Protein AF-A0A7S4R1F7-F1 (afdb_monomer_lite)

Secondary structure (DSSP, 8-state):
---------EE-S---GGGHHHHHTT---SSTTS---EEEEE-SS-TTSHHHHHHHHSEE-TT-EETTEES-SS-EE-SSSSPPEETTS-TTS--TT-PPPPPSEEEE--HHHHB---TTS-HHHHHHTTTS--B-HHHHHHHHHHHHHH--B--TT-SS--S----BB-HHHHHHHHHHHHSSTT-HHHHHHHHHHTT--PPP-----S---------------PPPP---TT--B-HHHHHHHHHHHHHTT-HHHHHHHHHHTT-PPPP--EEEE--EEEEE-TTEEEEEEE----SS-SSSSS-SSSBPPPEEEEEE-

pLDDT: mean 85.46, std 17.83, range [22.34, 98.38]

Structure (mmCIF, N/CA/C/O backbone):
data_AF-A0A7S4R1F7-F1
#
_entry.id   AF-A0A7S4R1F7-F1
#
loop_
_atom_site.group_PDB
_atom_site.id
_atom_site.type_symbol
_atom_site.label_atom_id
_atom_site.label_alt_id
_atom_site.label_comp_id
_atom_site.label_asym_id
_atom_site.label_entity_id
_atom_site.label_seq_id
_atom_site.pdbx_PDB_ins_code
_atom_site.Cartn_x
_atom_site.Cartn_y
_atom_site.Cartn_z
_atom_site.occupancy
_atom_site.B_iso_or_equiv
_atom_site.auth_seq_id
_atom_site.auth_comp_id
_atom_site.auth_asym_id
_atom_site.auth_atom_id
_atom_site.pdbx_PDB_model_num
ATOM 1 N N . MET A 1 1 ? 12.798 -24.779 -41.296 1.00 28.70 1 MET A N 1
ATOM 2 C CA . MET A 1 1 ? 12.529 -24.863 -39.844 1.00 28.70 1 MET A CA 1
ATOM 3 C C . MET A 1 1 ? 13.857 -24.843 -39.109 1.00 28.70 1 MET A C 1
ATOM 5 O O . MET A 1 1 ? 14.452 -25.883 -38.860 1.00 28.70 1 MET A O 1
ATOM 9 N N . THR A 1 2 ? 14.372 -23.647 -38.862 1.00 22.34 2 THR A N 1
ATOM 10 C CA . THR A 1 2 ? 15.625 -23.408 -38.143 1.00 22.34 2 THR A CA 1
ATOM 11 C C . THR A 1 2 ? 15.286 -23.292 -36.659 1.00 22.34 2 THR A C 1
ATOM 13 O O . THR A 1 2 ? 14.463 -22.462 -36.283 1.00 22.34 2 THR A O 1
ATOM 16 N N . ARG A 1 3 ? 15.861 -24.163 -35.823 1.00 22.97 3 ARG A N 1
ATOM 17 C CA . ARG A 1 3 ? 15.746 -24.079 -34.360 1.00 22.97 3 ARG A CA 1
ATOM 18 C C . ARG A 1 3 ? 16.493 -22.833 -33.882 1.00 22.97 3 ARG A C 1
ATOM 20 O O . ARG A 1 3 ? 17.714 -22.785 -34.000 1.00 22.97 3 ARG A O 1
ATOM 27 N N . ALA A 1 4 ? 15.771 -21.852 -33.351 1.00 23.48 4 ALA A N 1
ATOM 28 C CA . ALA A 1 4 ? 16.360 -20.778 -32.567 1.00 23.48 4 ALA A CA 1
ATOM 29 C C . ALA A 1 4 ? 16.629 -21.312 -31.150 1.00 23.48 4 ALA A C 1
ATOM 31 O O . ALA A 1 4 ? 15.695 -21.613 -30.412 1.00 23.48 4 ALA A O 1
ATOM 32 N N . ASN A 1 5 ? 17.904 -21.475 -30.793 1.00 26.27 5 ASN A N 1
ATOM 33 C CA . ASN A 1 5 ? 18.319 -21.623 -29.398 1.00 26.27 5 ASN A CA 1
ATOM 34 C C . ASN A 1 5 ? 18.317 -20.221 -28.772 1.00 26.27 5 ASN A C 1
ATOM 36 O O . ASN A 1 5 ? 19.318 -19.511 -28.860 1.00 26.27 5 ASN A O 1
ATOM 40 N N . LEU A 1 6 ? 17.192 -19.808 -28.186 1.00 27.25 6 LEU A N 1
ATOM 41 C CA . LEU A 1 6 ? 17.161 -18.675 -27.261 1.00 27.25 6 LEU A CA 1
ATOM 42 C C . LEU A 1 6 ? 17.553 -19.186 -25.872 1.00 27.25 6 LEU A C 1
ATOM 44 O O . LEU A 1 6 ? 16.748 -19.797 -25.177 1.00 27.25 6 LEU A O 1
ATOM 48 N N . ASN A 1 7 ? 18.795 -18.923 -25.468 1.00 28.81 7 ASN A N 1
ATOM 49 C CA . ASN A 1 7 ? 19.143 -18.873 -24.051 1.00 28.81 7 ASN A CA 1
ATOM 50 C C . ASN A 1 7 ? 18.739 -17.481 -23.543 1.00 28.81 7 ASN A C 1
ATOM 52 O O . ASN A 1 7 ? 19.563 -16.573 -23.521 1.00 28.81 7 ASN A O 1
ATOM 56 N N . SER A 1 8 ? 17.458 -17.289 -23.231 1.00 32.66 8 SER A N 1
ATOM 57 C CA . SER A 1 8 ? 16.959 -16.099 -22.533 1.00 32.66 8 SER A CA 1
ATOM 58 C C . SER A 1 8 ? 16.763 -16.441 -21.060 1.00 32.66 8 SER A C 1
ATOM 60 O O . SER A 1 8 ? 16.032 -17.382 -20.745 1.00 32.66 8 SER A O 1
ATOM 62 N N . PHE A 1 9 ? 17.401 -15.693 -20.163 1.00 45.28 9 PHE A N 1
ATOM 63 C CA . PHE A 1 9 ? 17.215 -15.841 -18.721 1.00 45.28 9 PHE A CA 1
ATOM 64 C C . PHE A 1 9 ? 16.129 -14.869 -18.252 1.00 45.28 9 PHE A C 1
ATOM 66 O O . PHE A 1 9 ? 16.218 -13.672 -18.509 1.00 45.28 9 PHE A O 1
ATOM 73 N N . ILE A 1 10 ? 15.094 -15.396 -17.597 1.00 37.59 10 ILE A N 1
ATOM 74 C CA . ILE A 1 10 ? 14.022 -14.615 -16.971 1.00 37.59 10 ILE A CA 1
ATOM 75 C C . ILE A 1 10 ? 14.281 -14.634 -15.465 1.00 37.59 10 ILE A C 1
ATOM 77 O O . ILE A 1 10 ? 14.299 -15.705 -14.858 1.00 37.59 10 ILE A O 1
ATOM 81 N N . PHE A 1 11 ? 14.482 -13.463 -14.865 1.00 43.56 11 PHE A N 1
ATOM 82 C CA . PHE A 1 11 ? 14.505 -13.300 -13.412 1.00 43.56 11 PHE A CA 1
ATOM 83 C C . PHE A 1 11 ? 13.158 -12.721 -12.969 1.00 43.56 11 PHE A C 1
ATOM 85 O O . PHE A 1 11 ? 12.804 -11.628 -13.396 1.00 43.56 11 PHE A O 1
ATOM 92 N N . SER A 1 12 ? 12.413 -13.439 -12.122 1.00 33.12 12 SER A N 1
ATOM 93 C CA . SER A 1 12 ? 11.185 -12.932 -11.489 1.00 33.12 12 SER A CA 1
ATOM 94 C C . SER A 1 12 ? 11.216 -13.199 -9.981 1.00 33.12 12 SER A C 1
ATOM 96 O O . SER A 1 12 ? 10.719 -14.230 -9.543 1.00 33.12 12 SER A O 1
ATOM 98 N N . HIS A 1 13 ? 11.844 -12.341 -9.175 1.00 35.72 13 HIS A N 1
ATOM 99 C CA . HIS A 1 13 ? 11.750 -12.383 -7.704 1.00 35.72 13 HIS A CA 1
ATOM 100 C C . HIS A 1 13 ? 11.769 -10.948 -7.148 1.00 35.72 13 HIS A C 1
ATOM 102 O O . HIS A 1 13 ? 12.524 -10.120 -7.655 1.00 35.72 13 HIS A O 1
ATOM 108 N N . LEU A 1 14 ? 10.957 -10.694 -6.110 1.00 38.72 14 LEU A N 1
ATOM 109 C CA . LEU A 1 14 ? 10.907 -9.460 -5.307 1.00 38.72 14 LEU A CA 1
ATOM 110 C C . LEU A 1 14 ? 12.325 -8.941 -5.004 1.00 38.72 14 LEU A C 1
ATOM 112 O O . LEU A 1 14 ? 13.151 -9.653 -4.426 1.00 38.72 14 LEU A O 1
ATOM 116 N N . ILE A 1 15 ? 12.617 -7.722 -5.458 1.00 45.44 15 ILE A N 1
ATOM 117 C CA . ILE A 1 15 ? 13.980 -7.196 -5.579 1.00 45.44 15 ILE A CA 1
ATOM 118 C C . ILE A 1 15 ? 14.384 -6.476 -4.285 1.00 45.44 15 ILE A C 1
ATOM 120 O O . ILE A 1 15 ? 13.927 -5.372 -4.015 1.00 45.44 15 ILE A O 1
ATOM 124 N N . HIS A 1 16 ? 15.312 -7.059 -3.517 1.00 40.34 16 HIS A N 1
ATOM 125 C CA . HIS A 1 16 ? 16.087 -6.323 -2.510 1.00 40.34 16 HIS A CA 1
ATOM 126 C C . HIS A 1 16 ? 17.492 -5.978 -3.061 1.00 40.34 16 HIS A C 1
ATOM 128 O O . HIS A 1 16 ? 18.217 -6.889 -3.482 1.00 40.34 16 HIS A O 1
ATOM 134 N N . PRO A 1 17 ? 17.946 -4.706 -2.996 1.00 43.47 17 PRO A N 1
ATOM 135 C CA . PRO A 1 17 ? 19.165 -4.219 -3.661 1.00 43.47 17 PRO A CA 1
ATOM 136 C C . PRO A 1 17 ? 20.486 -4.990 -3.424 1.00 43.47 17 PRO A C 1
ATOM 138 O O . PRO A 1 17 ? 21.275 -5.099 -4.364 1.00 43.47 17 PRO A O 1
ATOM 141 N N . PRO A 1 18 ? 20.808 -5.549 -2.234 1.00 40.66 18 PRO A N 1
ATOM 142 C CA . PRO A 1 18 ? 22.151 -6.093 -1.999 1.00 40.66 18 PRO A CA 1
ATOM 143 C C . PRO A 1 18 ? 22.419 -7.478 -2.620 1.00 40.66 18 PRO A C 1
ATOM 145 O O . PRO A 1 18 ? 23.556 -7.947 -2.570 1.00 40.66 18 PRO A O 1
ATOM 148 N N . THR A 1 19 ? 21.431 -8.149 -3.224 1.00 46.62 19 THR A N 1
ATOM 149 C CA . THR A 1 19 ? 21.610 -9.518 -3.764 1.00 46.62 19 THR A CA 1
ATOM 150 C C . THR A 1 19 ? 22.110 -9.585 -5.213 1.00 46.62 19 THR A C 1
ATOM 152 O O . THR A 1 19 ? 22.630 -10.625 -5.625 1.00 46.62 19 THR A O 1
ATOM 155 N N . TYR A 1 20 ? 22.060 -8.484 -5.970 1.00 45.25 20 TYR A N 1
ATOM 156 C CA . TYR A 1 20 ? 22.420 -8.472 -7.397 1.00 45.25 20 TYR A CA 1
ATOM 157 C C . TYR A 1 20 ? 23.900 -8.811 -7.668 1.00 45.25 20 TYR A C 1
ATOM 159 O O . TYR A 1 20 ? 24.213 -9.563 -8.592 1.00 45.25 20 TYR A O 1
ATOM 167 N N . HIS A 1 21 ? 24.824 -8.329 -6.828 1.00 45.84 21 HIS A N 1
ATOM 168 C CA . HIS A 1 21 ? 26.266 -8.534 -7.032 1.00 45.84 21 HIS A CA 1
ATOM 169 C C . HIS A 1 21 ? 26.710 -10.002 -6.899 1.00 45.84 21 HIS A C 1
ATOM 171 O O . HIS A 1 21 ? 27.675 -10.411 -7.544 1.00 45.84 21 HIS A O 1
ATOM 177 N N . SER A 1 22 ? 26.013 -10.802 -6.085 1.00 47.34 22 SER A N 1
ATOM 178 C CA . SER A 1 22 ? 26.354 -12.214 -5.854 1.00 47.34 22 SER A CA 1
ATOM 179 C C . SER A 1 22 ? 25.906 -13.113 -7.015 1.00 47.34 22 SER A C 1
ATOM 181 O O . SER A 1 22 ? 26.652 -13.996 -7.443 1.00 47.34 22 SER A O 1
ATOM 183 N N . LEU A 1 23 ? 24.728 -12.850 -7.592 1.00 46.34 23 LEU A N 1
ATOM 184 C CA . LEU A 1 23 ? 24.139 -13.672 -8.657 1.00 46.34 23 LEU A CA 1
ATOM 185 C C . LEU A 1 23 ? 24.844 -13.509 -10.013 1.00 46.34 23 LEU A C 1
ATOM 187 O O . LEU A 1 23 ? 25.011 -14.495 -10.729 1.00 46.34 23 LEU A O 1
ATOM 191 N N . ILE A 1 24 ? 25.340 -12.310 -10.340 1.00 51.44 24 ILE A N 1
ATOM 192 C CA . ILE A 1 24 ? 26.059 -12.056 -11.605 1.00 51.44 24 ILE A CA 1
ATOM 193 C C . ILE A 1 24 ? 27.396 -12.813 -11.668 1.00 51.44 24 ILE A C 1
ATOM 195 O O . ILE A 1 24 ? 27.840 -13.188 -12.750 1.00 51.44 24 ILE A O 1
ATOM 199 N N . SER A 1 25 ? 28.019 -13.119 -10.523 1.00 52.69 25 SER A N 1
ATOM 200 C CA . SER A 1 25 ? 29.335 -13.780 -10.486 1.00 52.69 25 SER A CA 1
ATOM 201 C C . SER A 1 25 ? 29.371 -15.194 -11.097 1.00 52.69 25 SER A C 1
ATOM 203 O O . SER A 1 25 ? 30.453 -15.697 -11.392 1.00 52.69 25 SER A O 1
ATOM 205 N N . HIS A 1 26 ? 28.209 -15.818 -11.334 1.00 57.19 26 HIS A N 1
ATOM 206 C CA . HIS A 1 26 ? 28.093 -17.175 -11.883 1.00 57.19 26 HIS A CA 1
ATOM 207 C C . HIS A 1 26 ? 27.597 -17.228 -13.337 1.00 57.19 26 HIS A C 1
ATOM 209 O O . HIS A 1 26 ? 27.520 -18.315 -13.913 1.00 57.19 26 HIS A O 1
ATOM 215 N N . ILE A 1 27 ? 27.265 -16.088 -13.947 1.00 61.91 27 ILE A N 1
ATOM 216 C CA . ILE A 1 27 ? 26.776 -16.045 -15.328 1.00 61.91 27 ILE A CA 1
ATOM 217 C C . ILE A 1 27 ? 27.970 -15.821 -16.262 1.00 61.91 27 ILE A C 1
ATOM 219 O O . ILE A 1 27 ? 28.602 -14.767 -16.251 1.00 61.91 27 ILE A O 1
ATOM 223 N N . ILE A 1 28 ? 28.291 -16.827 -17.081 1.00 67.75 28 ILE A N 1
ATOM 224 C CA . ILE A 1 28 ? 29.328 -16.720 -18.115 1.00 67.75 28 ILE A CA 1
ATOM 225 C C . ILE A 1 28 ? 28.710 -16.054 -19.345 1.00 67.75 28 ILE A C 1
ATOM 227 O O . ILE A 1 28 ? 28.224 -16.729 -20.253 1.00 67.75 28 ILE A O 1
ATOM 231 N N . GLU A 1 29 ? 28.724 -14.724 -19.367 1.00 77.50 29 GLU A N 1
ATOM 232 C CA . GLU A 1 29 ? 28.363 -13.946 -20.552 1.00 77.50 29 GLU A CA 1
ATOM 233 C C . GLU A 1 29 ? 29.566 -13.727 -21.467 1.00 77.50 29 GLU A C 1
ATOM 235 O O . GLU A 1 29 ? 30.684 -13.484 -21.008 1.00 77.50 29 GLU A O 1
ATOM 240 N N . LYS A 1 30 ? 29.340 -13.809 -22.786 1.00 79.31 30 LYS A N 1
ATOM 241 C CA . LYS A 1 30 ? 30.405 -13.566 -23.780 1.00 79.31 30 LYS A CA 1
ATOM 242 C C . LYS A 1 30 ? 30.893 -12.122 -23.739 1.00 79.31 30 LYS A C 1
ATOM 244 O O . LYS A 1 30 ? 32.083 -11.879 -23.917 1.00 79.31 30 LYS A O 1
ATOM 249 N N . ASP A 1 31 ? 29.964 -11.199 -23.518 1.00 82.75 31 ASP A N 1
ATOM 250 C CA . ASP A 1 31 ? 30.237 -9.791 -23.276 1.00 82.75 31 ASP A CA 1
ATOM 251 C C . ASP A 1 31 ? 29.509 -9.361 -21.993 1.00 82.75 31 ASP A C 1
ATOM 253 O O . ASP A 1 31 ? 28.319 -9.048 -22.033 1.00 82.75 31 ASP A O 1
ATOM 257 N N . PRO A 1 32 ? 30.195 -9.350 -20.837 1.00 81.38 32 PRO A N 1
ATOM 258 C CA . PRO A 1 32 ? 29.572 -8.995 -19.566 1.00 81.38 32 PRO A CA 1
ATOM 259 C C . PRO A 1 32 ? 29.136 -7.525 -19.494 1.00 81.38 32 PRO A C 1
ATOM 261 O O . PRO A 1 32 ? 28.369 -7.173 -18.602 1.00 81.38 32 PRO A O 1
ATOM 264 N N . LYS A 1 33 ? 29.603 -6.659 -20.406 1.00 81.12 33 LYS A N 1
ATOM 265 C CA . LYS A 1 33 ? 29.179 -5.253 -20.464 1.00 81.12 33 LYS A CA 1
ATOM 266 C C . LYS A 1 33 ? 27.923 -5.049 -21.312 1.00 81.12 33 LYS A C 1
ATOM 268 O O . LYS A 1 33 ? 27.245 -4.042 -21.127 1.00 81.12 33 LYS A O 1
ATOM 273 N N . SER A 1 34 ? 27.610 -6.004 -22.190 1.00 85.75 34 SER A N 1
ATOM 274 C CA . SER A 1 34 ? 26.448 -5.991 -23.084 1.00 85.75 34 SER A CA 1
ATOM 275 C C . SER A 1 34 ? 25.732 -7.358 -23.103 1.00 85.75 34 SER A C 1
ATOM 277 O O . SER A 1 34 ? 25.617 -8.001 -24.152 1.00 85.75 34 SER A O 1
ATOM 279 N N . PRO A 1 35 ? 25.269 -7.851 -21.938 1.00 90.31 35 PRO A N 1
ATOM 280 C CA . PRO A 1 35 ? 24.640 -9.165 -21.834 1.00 90.31 35 PRO A CA 1
ATOM 281 C C . PRO A 1 35 ? 23.276 -9.177 -22.529 1.00 90.31 35 PRO A C 1
ATOM 283 O O . PRO A 1 35 ? 22.626 -8.138 -22.608 1.00 90.31 35 PRO A O 1
ATOM 286 N N . ASN A 1 36 ? 22.793 -10.338 -22.977 1.00 92.06 36 ASN A N 1
ATOM 287 C CA . ASN A 1 36 ? 21.395 -10.499 -23.403 1.00 92.06 36 ASN A CA 1
ATOM 288 C C . ASN A 1 36 ? 20.499 -10.595 -22.160 1.00 92.06 36 ASN A C 1
ATOM 290 O O . ASN A 1 36 ? 20.171 -11.689 -21.701 1.00 92.06 36 ASN A O 1
ATOM 294 N N . LEU A 1 37 ? 20.141 -9.443 -21.594 1.00 93.19 37 LEU A N 1
ATOM 295 C CA . LEU A 1 37 ? 19.493 -9.344 -20.292 1.00 93.19 37 LEU A CA 1
ATOM 296 C C . LEU A 1 37 ? 18.072 -8.803 -20.427 1.00 93.19 37 LEU A C 1
ATOM 298 O O . LEU A 1 37 ? 17.850 -7.771 -21.059 1.00 93.19 37 LEU A O 1
ATOM 302 N N . ILE A 1 38 ? 17.136 -9.485 -19.770 1.00 95.06 38 ILE A N 1
ATOM 303 C CA . ILE A 1 38 ? 15.769 -9.022 -19.541 1.00 95.06 38 ILE A CA 1
ATOM 304 C C . ILE A 1 38 ? 15.555 -8.969 -18.029 1.00 95.06 38 ILE A C 1
ATOM 306 O O . ILE A 1 38 ? 15.886 -9.922 -17.321 1.00 95.06 38 ILE A O 1
ATOM 310 N N . VAL A 1 39 ? 14.999 -7.865 -17.542 1.00 95.25 39 VAL A N 1
ATOM 311 C CA . VAL A 1 39 ? 14.601 -7.696 -16.140 1.00 95.25 39 VAL A CA 1
ATOM 312 C C . VAL A 1 39 ? 13.113 -7.398 -16.122 1.00 95.25 39 VAL A C 1
ATOM 314 O O . VAL A 1 39 ? 12.674 -6.460 -16.774 1.00 95.25 39 VAL A O 1
ATOM 317 N N . CYS A 1 40 ? 12.325 -8.185 -15.401 1.00 95.62 40 CYS A N 1
ATOM 318 C CA . CYS A 1 40 ? 10.887 -7.970 -15.311 1.00 95.62 40 CYS A CA 1
ATOM 319 C C . CYS A 1 40 ? 10.367 -8.225 -13.905 1.00 95.62 40 CYS A C 1
ATOM 321 O O . CYS A 1 40 ? 10.891 -9.076 -13.186 1.00 95.62 40 CYS A O 1
ATOM 323 N N . GLY A 1 41 ? 9.297 -7.530 -13.554 1.00 94.06 41 GLY A N 1
ATOM 324 C CA . GLY A 1 41 ? 8.591 -7.738 -12.302 1.00 94.06 41 GLY A CA 1
ATOM 325 C C . GLY A 1 41 ? 7.935 -6.464 -11.815 1.00 94.06 41 GLY A C 1
ATOM 326 O O . GLY A 1 41 ? 7.949 -5.444 -12.507 1.00 94.06 41 GLY A O 1
ATOM 327 N N . ASP A 1 42 ? 7.396 -6.565 -10.613 1.00 93.00 42 ASP A N 1
ATOM 328 C CA . ASP A 1 42 ? 6.829 -5.465 -9.861 1.00 93.00 42 ASP A CA 1
ATOM 329 C C . ASP A 1 42 ? 7.943 -4.635 -9.204 1.00 93.00 42 ASP A C 1
ATOM 331 O O . ASP A 1 42 ? 8.739 -5.143 -8.406 1.00 93.00 42 ASP A O 1
ATOM 335 N N . PHE A 1 43 ? 8.010 -3.356 -9.566 1.00 91.00 43 PHE A N 1
ATOM 336 C CA . PHE A 1 43 ? 8.961 -2.398 -9.003 1.00 91.00 43 PHE A CA 1
ATOM 337 C C . PHE A 1 43 ? 8.377 -1.605 -7.827 1.00 91.00 43 PHE A C 1
ATOM 339 O O . PHE A 1 43 ? 9.086 -0.765 -7.288 1.00 91.00 43 PHE A O 1
ATOM 346 N N . ASN A 1 44 ? 7.129 -1.882 -7.423 1.00 82.44 44 ASN A N 1
ATOM 347 C CA . ASN A 1 44 ? 6.414 -1.273 -6.295 1.00 82.44 44 ASN A CA 1
ATOM 348 C C . ASN A 1 44 ? 6.402 0.267 -6.303 1.00 82.44 44 ASN A C 1
ATOM 350 O O . ASN A 1 44 ? 6.284 0.895 -5.259 1.00 82.44 44 ASN A O 1
ATOM 354 N N . GLY A 1 45 ? 6.534 0.888 -7.476 1.00 84.88 45 GLY A N 1
ATOM 355 C CA . GLY A 1 45 ? 6.608 2.340 -7.578 1.00 84.88 45 GLY A CA 1
ATOM 356 C C . GLY A 1 45 ? 6.528 2.861 -9.007 1.00 84.88 45 GLY A C 1
ATOM 357 O O . GLY A 1 45 ? 6.686 2.119 -9.990 1.00 84.88 45 GLY A O 1
ATOM 358 N N . GLY A 1 46 ? 6.223 4.150 -9.130 1.00 87.38 46 GLY A N 1
ATOM 359 C CA . GLY A 1 46 ? 6.180 4.880 -10.387 1.00 87.38 46 GLY A CA 1
ATOM 360 C C . GLY A 1 46 ? 7.579 5.250 -10.905 1.00 87.38 46 GLY A C 1
ATOM 361 O O . GLY A 1 46 ? 8.584 4.661 -10.497 1.00 87.38 46 GLY A O 1
ATOM 362 N N . PRO A 1 47 ? 7.671 6.180 -11.871 1.00 85.56 47 PRO A N 1
ATOM 363 C CA . PRO A 1 47 ? 8.945 6.724 -12.361 1.00 85.56 47 PRO A CA 1
ATOM 364 C C . PRO A 1 47 ? 9.815 7.369 -11.269 1.00 85.56 47 PRO A C 1
ATOM 366 O O . PRO A 1 47 ? 11.022 7.506 -11.436 1.00 85.56 47 PRO A O 1
ATOM 369 N N . GLU A 1 48 ? 9.202 7.769 -10.159 1.00 86.56 48 GLU A N 1
ATOM 370 C CA . GLU A 1 48 ? 9.842 8.328 -8.971 1.00 86.56 48 GLU A CA 1
ATOM 371 C C . GLU A 1 48 ? 10.549 7.291 -8.090 1.00 86.56 48 GLU A C 1
ATOM 373 O O . GLU A 1 48 ? 11.240 7.687 -7.162 1.00 86.56 48 GLU A O 1
ATOM 378 N N . CYS A 1 49 ? 10.413 5.990 -8.365 1.00 92.62 49 CYS A N 1
ATOM 379 C CA . CYS A 1 49 ? 11.057 4.939 -7.577 1.00 92.62 49 CYS A CA 1
ATOM 380 C C . CYS A 1 49 ? 12.559 4.835 -7.877 1.00 92.62 49 CYS A C 1
ATOM 382 O O . CYS A 1 49 ? 12.989 4.811 -9.039 1.00 92.62 49 CYS A O 1
ATOM 384 N N . GLY A 1 50 ? 13.381 4.675 -6.838 1.00 93.12 50 GLY A N 1
ATOM 385 C CA . GLY A 1 50 ? 14.832 4.570 -6.964 1.00 93.12 50 GLY A CA 1
ATOM 386 C C . GLY A 1 50 ? 15.289 3.359 -7.775 1.00 93.12 50 GLY A C 1
ATOM 387 O O . GLY A 1 50 ? 16.287 3.438 -8.495 1.00 93.12 50 GLY A O 1
ATOM 388 N N . ALA A 1 51 ? 14.545 2.249 -7.729 1.00 93.25 51 ALA A N 1
ATOM 389 C CA . ALA A 1 51 ? 14.834 1.070 -8.544 1.00 93.25 51 ALA A CA 1
ATOM 390 C C . ALA A 1 51 ? 14.626 1.342 -10.042 1.00 93.25 51 ALA A C 1
ATOM 392 O O . ALA A 1 51 ? 15.472 0.966 -10.856 1.00 93.25 51 ALA A O 1
ATOM 393 N N . VAL A 1 52 ? 13.530 2.021 -10.398 1.00 94.38 52 VAL A N 1
ATOM 394 C CA . VAL A 1 52 ? 13.237 2.434 -11.780 1.00 94.38 52 VAL A CA 1
ATOM 395 C C . VAL A 1 52 ? 14.326 3.384 -12.268 1.00 94.38 52 VAL A C 1
ATOM 397 O O . VAL A 1 52 ? 14.949 3.123 -13.297 1.00 94.38 52 VAL A O 1
ATOM 400 N N . LYS A 1 53 ? 14.658 4.401 -11.465 1.00 95.06 53 LYS A N 1
ATOM 401 C CA . LYS A 1 53 ? 15.721 5.357 -11.777 1.00 95.06 53 LYS A CA 1
ATOM 402 C C . LYS A 1 53 ? 17.079 4.689 -11.989 1.00 95.06 53 LYS A C 1
ATOM 404 O O . LYS A 1 53 ? 17.736 4.936 -12.993 1.00 95.06 53 LYS A O 1
ATOM 409 N N . TYR A 1 54 ? 17.489 3.786 -11.096 1.00 95.88 54 TYR A N 1
ATOM 410 C CA . TYR A 1 54 ? 18.755 3.061 -11.237 1.00 95.88 54 TYR A CA 1
ATOM 411 C C . TYR A 1 54 ? 18.819 2.232 -12.527 1.00 95.88 54 TYR A C 1
ATOM 413 O O . TYR A 1 54 ? 19.872 2.150 -13.159 1.00 95.88 54 TYR A O 1
ATOM 421 N N . ILE A 1 55 ? 17.703 1.618 -12.924 1.00 95.81 55 ILE A N 1
ATOM 422 C CA . ILE A 1 55 ? 17.624 0.785 -14.126 1.00 95.81 55 ILE A CA 1
ATOM 423 C C . ILE A 1 55 ? 17.651 1.632 -15.405 1.00 95.81 55 ILE A C 1
ATOM 425 O O . ILE A 1 55 ? 18.381 1.285 -16.339 1.00 95.81 55 ILE A O 1
ATOM 429 N N . GLU A 1 56 ? 16.882 2.721 -15.440 1.00 95.38 56 GLU A N 1
ATOM 430 C CA . GLU A 1 56 ? 16.693 3.566 -16.627 1.00 95.38 56 GLU A CA 1
ATOM 431 C C . GLU A 1 56 ? 17.794 4.620 -16.811 1.00 95.38 56 GLU A C 1
ATOM 433 O O . GLU A 1 56 ? 18.156 4.942 -17.942 1.00 95.38 56 GLU A O 1
ATOM 438 N N . GLU A 1 57 ? 18.378 5.132 -15.725 1.00 96.12 57 GLU A N 1
ATOM 439 C CA . GLU A 1 57 ? 19.487 6.097 -15.772 1.00 96.12 57 GLU A CA 1
ATOM 440 C C . GLU A 1 57 ? 20.854 5.420 -15.623 1.00 96.12 57 GLU A C 1
ATOM 442 O O . GLU A 1 57 ? 21.886 5.990 -15.982 1.00 96.12 57 GLU A O 1
ATOM 447 N N . GLY A 1 58 ? 20.883 4.184 -15.120 1.00 96.25 58 GLY A N 1
ATOM 448 C CA . GLY A 1 58 ? 22.112 3.433 -14.878 1.00 96.25 58 GLY A CA 1
ATOM 449 C C . GLY A 1 58 ? 22.855 3.856 -13.611 1.00 96.25 58 GLY A C 1
ATOM 450 O O . GLY A 1 58 ? 23.946 3.344 -13.365 1.00 96.25 58 GLY A O 1
ATOM 451 N N . PHE A 1 59 ? 22.311 4.765 -12.800 1.00 96.38 59 PHE A N 1
ATOM 452 C CA . PHE A 1 59 ? 22.875 5.122 -11.502 1.00 96.38 59 PHE A CA 1
ATOM 453 C C . PHE A 1 59 ? 21.815 5.678 -10.542 1.00 96.38 59 PHE A C 1
ATOM 455 O O . PHE A 1 59 ? 20.730 6.077 -10.946 1.00 96.38 59 PHE A O 1
ATOM 462 N N . ILE A 1 60 ? 22.145 5.702 -9.251 1.00 96.44 60 ILE A N 1
ATOM 463 C CA . ILE A 1 60 ? 21.379 6.395 -8.210 1.00 96.44 60 ILE A CA 1
ATOM 464 C C . ILE A 1 60 ? 22.349 7.086 -7.252 1.00 96.44 60 ILE A C 1
ATOM 466 O O . ILE A 1 60 ? 23.342 6.499 -6.804 1.00 96.44 60 ILE A O 1
ATOM 470 N N . SER A 1 61 ? 22.102 8.365 -6.993 1.00 96.62 61 SER A N 1
ATOM 471 C CA . SER A 1 61 ? 22.976 9.239 -6.218 1.00 96.62 61 SER A CA 1
ATOM 472 C C . SER A 1 61 ? 22.491 9.392 -4.765 1.00 96.62 61 SER A C 1
ATOM 474 O O . SER A 1 61 ? 21.320 9.140 -4.485 1.00 96.62 61 SER A O 1
ATOM 476 N N . PRO A 1 62 ? 23.366 9.776 -3.811 1.00 96.38 62 PRO A N 1
ATOM 477 C CA . PRO A 1 62 ? 22.987 9.884 -2.395 1.00 96.38 62 PRO A CA 1
ATOM 478 C C . PRO A 1 62 ? 21.967 10.978 -2.062 1.00 96.38 62 PRO A C 1
ATOM 480 O O . PRO A 1 62 ? 21.405 10.980 -0.974 1.00 96.38 62 PRO A O 1
ATOM 483 N N . ASP A 1 63 ? 21.782 11.936 -2.966 1.00 96.56 63 ASP A N 1
ATOM 484 C CA . ASP A 1 63 ? 20.795 13.015 -2.889 1.00 96.56 63 ASP A CA 1
ATOM 485 C C . ASP A 1 63 ? 19.414 12.598 -3.412 1.00 96.56 63 ASP A C 1
ATOM 487 O O . ASP A 1 63 ? 18.468 13.376 -3.317 1.00 96.56 63 ASP A O 1
ATOM 491 N N . PHE A 1 64 ? 19.277 11.386 -3.955 1.00 94.50 64 PHE A N 1
ATOM 492 C CA . PHE A 1 64 ? 17.978 10.858 -4.336 1.00 94.50 64 PHE A CA 1
ATOM 493 C C . PHE A 1 64 ? 17.185 10.420 -3.099 1.00 94.50 64 PHE A C 1
ATOM 495 O O . PHE A 1 64 ? 17.615 9.527 -2.361 1.00 94.50 64 PHE A O 1
ATOM 502 N N . ILE A 1 65 ? 16.028 11.054 -2.907 1.00 90.44 65 ILE A N 1
ATOM 503 C CA . ILE A 1 65 ? 15.105 10.820 -1.798 1.00 90.44 65 ILE A CA 1
ATOM 504 C C . ILE A 1 65 ? 13.884 10.058 -2.313 1.00 90.44 65 ILE A C 1
ATOM 506 O O . ILE A 1 65 ? 13.261 10.483 -3.284 1.00 90.44 65 ILE A O 1
ATOM 510 N N . GLU A 1 66 ? 13.548 8.966 -1.640 1.00 86.75 66 GLU A N 1
ATOM 511 C CA . GLU A 1 66 ? 12.345 8.157 -1.848 1.00 86.75 66 GLU A CA 1
ATOM 512 C C . GLU A 1 66 ? 11.692 7.991 -0.474 1.00 86.75 66 GLU A C 1
ATOM 514 O O . GLU A 1 66 ? 12.386 7.711 0.503 1.00 86.75 66 GLU A O 1
ATOM 519 N N . ASP A 1 67 ? 10.393 8.266 -0.374 1.00 81.38 67 ASP A N 1
ATOM 520 C CA . ASP A 1 67 ? 9.637 8.199 0.887 1.00 81.38 67 ASP A CA 1
ATOM 521 C C . ASP A 1 67 ? 10.264 9.000 2.047 1.00 81.38 67 ASP A C 1
ATOM 523 O O . ASP A 1 67 ? 10.262 8.591 3.206 1.00 81.38 67 ASP A O 1
ATOM 527 N N . GLY A 1 68 ? 10.840 10.165 1.729 1.00 82.44 68 GLY A N 1
ATOM 528 C CA . GLY A 1 68 ? 11.462 11.062 2.709 1.00 82.44 68 GLY A CA 1
ATOM 529 C C . GLY A 1 68 ? 12.862 10.643 3.175 1.00 82.44 68 GLY A C 1
ATOM 530 O O . GLY A 1 68 ? 13.509 11.403 3.900 1.00 82.44 68 GLY A O 1
ATOM 531 N N . GLU A 1 69 ? 13.379 9.499 2.719 1.00 85.81 69 GLU A N 1
ATOM 532 C CA . GLU A 1 69 ? 14.700 8.994 3.092 1.00 85.81 69 GLU A CA 1
ATOM 533 C C . GLU A 1 69 ? 15.654 8.859 1.889 1.00 85.81 69 GLU A C 1
ATOM 535 O O . GLU A 1 69 ? 15.239 8.599 0.757 1.00 85.81 69 GLU A O 1
ATOM 540 N N . PRO A 1 70 ? 16.974 9.030 2.094 1.00 92.25 70 PRO A N 1
ATOM 541 C CA . PRO A 1 70 ? 17.953 8.762 1.050 1.00 92.25 70 PRO A CA 1
ATOM 542 C C . PRO A 1 70 ? 18.059 7.258 0.770 1.00 92.25 70 PRO A C 1
ATOM 544 O O . PRO A 1 70 ? 18.433 6.472 1.642 1.00 92.25 70 PRO A O 1
ATOM 547 N N . VAL A 1 71 ? 17.847 6.860 -0.486 1.00 91.81 71 VAL A N 1
ATOM 548 C CA . VAL A 1 71 ? 17.884 5.442 -0.910 1.00 91.81 71 VAL A CA 1
ATOM 549 C C . VAL A 1 71 ? 19.284 4.832 -0.784 1.00 91.81 71 VAL A C 1
ATOM 551 O O . VAL A 1 71 ? 19.462 3.622 -0.609 1.00 91.81 71 VAL A O 1
ATOM 554 N N . THR A 1 72 ? 20.330 5.655 -0.890 1.00 92.81 72 THR A N 1
ATOM 555 C CA . THR A 1 72 ? 21.710 5.191 -0.778 1.00 92.81 72 THR A CA 1
ATOM 556 C C . THR A 1 72 ? 22.623 6.218 -0.123 1.00 92.81 72 THR A C 1
ATOM 558 O O . THR A 1 72 ? 22.466 7.417 -0.292 1.00 92.81 72 THR A O 1
ATOM 561 N N . SER A 1 73 ? 23.645 5.753 0.597 1.00 94.50 73 SER A N 1
ATOM 562 C CA . SER A 1 73 ? 24.660 6.629 1.201 1.00 94.50 73 SER A CA 1
ATOM 563 C C . SER A 1 73 ? 25.821 6.967 0.260 1.00 94.50 73 SER A C 1
ATOM 565 O O . SER A 1 73 ? 26.676 7.786 0.597 1.00 94.50 73 SER A O 1
ATOM 567 N N . LYS A 1 74 ? 25.911 6.303 -0.901 1.00 96.31 74 LYS A N 1
ATOM 568 C CA . LYS A 1 74 ? 26.989 6.471 -1.890 1.00 96.31 74 LYS A CA 1
ATOM 569 C C . LYS A 1 74 ? 26.432 6.299 -3.292 1.00 96.31 74 LYS A C 1
ATOM 571 O O . LYS A 1 74 ? 25.539 5.484 -3.472 1.00 96.31 74 LYS A O 1
ATOM 576 N N . LEU A 1 75 ? 27.026 6.980 -4.272 1.00 97.19 75 LEU A N 1
ATOM 577 C CA . LEU A 1 75 ? 26.708 6.763 -5.681 1.00 97.19 75 LEU A CA 1
ATOM 578 C C . LEU A 1 75 ? 26.756 5.261 -6.003 1.00 97.19 75 LEU A C 1
ATOM 580 O O . LEU A 1 75 ? 27.753 4.585 -5.723 1.00 97.19 75 LEU A O 1
ATOM 584 N N . LYS A 1 76 ? 25.663 4.745 -6.561 1.00 96.94 76 LYS A N 1
ATOM 585 C CA . LYS A 1 76 ? 25.575 3.387 -7.095 1.00 96.94 76 LYS A CA 1
ATOM 586 C C . LYS A 1 76 ? 25.465 3.489 -8.599 1.00 96.94 76 LYS A C 1
ATOM 588 O O . LYS A 1 76 ? 24.520 4.084 -9.095 1.00 96.94 76 LYS A O 1
ATOM 593 N N . GLU A 1 77 ? 26.401 2.876 -9.303 1.00 96.31 77 GLU A N 1
ATOM 594 C CA . GLU A 1 77 ? 26.398 2.804 -10.762 1.00 96.31 77 GLU A CA 1
ATOM 595 C C . GLU A 1 77 ? 26.062 1.378 -11.202 1.00 96.31 77 GLU A C 1
ATOM 597 O O . GLU A 1 77 ? 26.369 0.395 -10.516 1.00 96.31 77 GLU A O 1
ATOM 602 N N . SER A 1 78 ? 25.379 1.265 -12.331 1.00 93.19 78 SER A N 1
ATOM 603 C CA . SER A 1 78 ? 25.144 0.008 -13.023 1.00 93.19 78 SER A CA 1
ATOM 604 C C . SER A 1 78 ? 26.461 -0.508 -13.601 1.00 93.19 78 SER A C 1
ATOM 606 O O . SER A 1 78 ? 27.238 0.270 -14.156 1.00 93.19 78 SER A O 1
ATOM 608 N N . PRO A 1 79 ? 26.741 -1.820 -13.516 1.00 90.81 79 PRO A N 1
ATOM 609 C CA . PRO A 1 79 ? 27.917 -2.400 -14.161 1.00 90.81 79 PRO A CA 1
ATOM 610 C C . PRO A 1 79 ? 27.782 -2.484 -15.694 1.00 90.81 79 PRO A C 1
ATOM 612 O O . PRO A 1 79 ? 28.744 -2.853 -16.371 1.00 90.81 79 PRO A O 1
ATOM 615 N N . LEU A 1 80 ? 26.597 -2.198 -16.244 1.00 90.12 80 LEU A N 1
ATOM 616 C CA . LEU A 1 80 ? 26.311 -2.266 -17.676 1.00 90.12 80 LEU A CA 1
ATOM 617 C C . LEU A 1 80 ? 26.856 -1.038 -18.410 1.00 90.12 80 LEU A C 1
ATOM 619 O O . LEU A 1 80 ? 26.917 0.054 -17.854 1.00 90.12 80 LEU A O 1
ATOM 623 N N . SER A 1 81 ? 27.223 -1.194 -19.686 1.00 90.50 81 SER A N 1
ATOM 624 C CA . SER A 1 81 ? 27.720 -0.057 -20.477 1.00 90.50 81 SER A CA 1
ATOM 625 C C . SER A 1 81 ? 26.642 0.973 -20.815 1.00 90.50 81 SER A C 1
ATOM 627 O O . SER A 1 81 ? 26.973 2.109 -21.142 1.00 90.50 81 SER A O 1
ATOM 629 N N . LEU A 1 82 ? 25.376 0.554 -20.806 1.00 94.69 82 LEU A N 1
ATOM 630 C CA . LEU A 1 82 ? 24.206 1.382 -21.072 1.00 94.69 82 LEU A CA 1
ATOM 631 C C . LEU A 1 82 ? 23.093 1.010 -20.081 1.00 94.69 82 LEU A C 1
ATOM 633 O O . LEU A 1 82 ? 23.015 -0.164 -19.696 1.00 94.69 82 LEU A O 1
ATOM 637 N N . PRO A 1 83 ? 22.229 1.966 -19.698 1.00 96.00 83 PRO A N 1
ATOM 638 C CA . PRO A 1 83 ? 21.024 1.668 -18.933 1.00 96.00 83 PRO A CA 1
ATOM 639 C C . PRO A 1 83 ? 20.109 0.683 -19.666 1.00 96.00 83 PRO A C 1
ATOM 641 O O . PRO A 1 83 ? 20.214 0.501 -20.886 1.00 96.00 83 PRO A O 1
ATOM 644 N N . LEU A 1 84 ? 19.212 0.035 -18.923 1.00 96.31 84 LEU A N 1
ATOM 645 C CA . LEU A 1 84 ? 18.221 -0.831 -19.549 1.00 96.31 84 LEU A CA 1
ATOM 646 C C . LEU A 1 84 ? 17.088 0.009 -20.137 1.00 96.31 84 LEU A C 1
ATOM 648 O O . LEU A 1 84 ? 16.737 1.071 -19.634 1.00 96.31 84 LEU A O 1
ATOM 652 N N . LEU A 1 85 ? 16.505 -0.500 -21.214 1.00 95.56 85 LEU A N 1
ATOM 653 C CA . LEU A 1 85 ? 15.396 0.128 -21.913 1.00 95.56 85 LEU A CA 1
ATOM 654 C C . LEU A 1 85 ? 14.093 -0.513 -21.460 1.00 95.56 85 LEU A C 1
ATOM 656 O O . LEU A 1 85 ? 13.962 -1.734 -21.530 1.00 95.56 85 LEU A O 1
ATOM 660 N N . ASP A 1 86 ? 13.119 0.292 -21.047 1.00 95.81 86 ASP A N 1
ATOM 661 C CA . ASP A 1 86 ? 11.758 -0.186 -20.821 1.00 95.81 86 ASP A CA 1
ATOM 662 C C . ASP A 1 86 ? 11.152 -0.641 -22.153 1.00 95.81 86 ASP A C 1
ATOM 664 O O . ASP A 1 86 ? 10.970 0.154 -23.079 1.00 95.81 86 ASP A O 1
ATOM 668 N N . ALA A 1 87 ? 10.823 -1.930 -22.245 1.00 95.25 87 ALA A N 1
ATOM 669 C CA . ALA A 1 87 ? 10.302 -2.569 -23.446 1.00 95.25 87 ALA A CA 1
ATOM 670 C C . ALA A 1 87 ? 9.029 -1.888 -23.969 1.00 95.25 87 ALA A C 1
ATOM 672 O O . ALA A 1 87 ? 8.777 -1.910 -25.173 1.00 95.25 87 ALA A O 1
ATOM 673 N N . MET A 1 88 ? 8.254 -1.252 -23.083 1.00 92.38 88 MET A N 1
ATOM 674 C CA . MET A 1 88 ? 7.025 -0.536 -23.426 1.00 92.38 88 MET A CA 1
ATOM 675 C C . MET A 1 88 ? 7.258 0.897 -23.920 1.00 92.38 88 MET A C 1
ATOM 677 O O . MET A 1 88 ? 6.316 1.497 -24.435 1.00 92.38 88 MET A O 1
ATOM 681 N N . ASN A 1 89 ? 8.463 1.452 -23.760 1.00 89.69 89 ASN A N 1
ATOM 682 C CA . ASN A 1 89 ? 8.807 2.837 -24.112 1.00 89.69 89 ASN A CA 1
ATOM 683 C C . ASN A 1 89 ? 9.831 2.937 -25.257 1.00 89.69 89 ASN A C 1
ATOM 685 O O . ASN A 1 89 ? 10.329 4.023 -25.556 1.00 89.69 89 ASN A O 1
ATOM 689 N N . VAL A 1 90 ? 10.146 1.826 -25.928 1.00 89.00 90 VAL A N 1
ATOM 690 C CA . VAL A 1 90 ? 11.072 1.828 -27.068 1.00 89.00 90 VAL A CA 1
ATOM 691 C C . VAL A 1 90 ? 10.419 2.502 -28.291 1.00 89.00 90 VAL A C 1
ATOM 693 O O . VAL A 1 90 ? 9.350 2.056 -28.710 1.00 89.00 90 VAL A O 1
ATOM 696 N N . PRO A 1 91 ? 11.035 3.537 -28.904 1.00 85.31 91 PRO A N 1
ATOM 697 C CA . PRO A 1 91 ? 10.435 4.305 -30.006 1.00 85.31 91 PRO A CA 1
ATOM 698 C C . PRO A 1 91 ? 9.992 3.475 -31.220 1.00 85.31 91 PRO A C 1
ATOM 700 O O . PRO A 1 91 ? 9.054 3.844 -31.927 1.00 85.31 91 PRO A O 1
ATOM 703 N N . GLU A 1 92 ? 10.684 2.370 -31.489 1.00 85.56 92 GLU A N 1
ATOM 704 C CA . GLU A 1 92 ? 10.411 1.465 -32.604 1.00 85.56 92 GLU A CA 1
ATOM 705 C C . GLU A 1 92 ? 9.154 0.607 -32.392 1.00 85.56 92 GLU A C 1
ATOM 707 O O . GLU A 1 92 ? 8.541 0.168 -33.369 1.00 85.56 92 GLU A O 1
ATOM 712 N N . ILE A 1 93 ? 8.726 0.414 -31.139 1.00 82.12 93 ILE A N 1
ATOM 713 C CA . ILE A 1 93 ? 7.428 -0.178 -30.818 1.00 82.12 93 ILE A CA 1
ATOM 714 C C . ILE A 1 93 ? 6.366 0.894 -31.080 1.00 82.12 93 ILE A C 1
ATOM 716 O O . ILE A 1 93 ? 5.975 1.670 -30.209 1.00 82.12 93 ILE A O 1
ATOM 720 N N . GLN A 1 94 ? 5.908 0.967 -32.333 1.00 67.19 94 GLN A N 1
ATOM 721 C CA . GLN A 1 94 ? 4.831 1.870 -32.730 1.00 67.19 94 GLN A CA 1
ATOM 722 C C . GLN A 1 94 ? 3.517 1.442 -32.072 1.00 67.19 94 GLN A C 1
ATOM 724 O O . GLN A 1 94 ? 2.737 0.668 -32.634 1.00 67.19 94 GLN A O 1
ATOM 729 N N . ARG A 1 95 ? 3.225 2.001 -30.897 1.00 73.69 95 ARG A N 1
ATOM 730 C CA . ARG A 1 95 ? 1.848 2.066 -30.415 1.00 73.69 95 ARG A CA 1
ATOM 731 C C . ARG A 1 95 ? 1.056 2.939 -31.375 1.00 73.69 95 ARG A C 1
ATOM 733 O O . ARG A 1 95 ? 1.409 4.099 -31.592 1.00 73.69 95 ARG A O 1
ATOM 740 N N . LYS A 1 96 ? -0.016 2.379 -31.942 1.00 69.12 96 LYS A N 1
ATOM 741 C CA . LYS A 1 96 ? -0.872 3.062 -32.929 1.00 69.12 96 LYS A CA 1
ATOM 742 C C . LYS A 1 96 ? -1.348 4.436 -32.450 1.00 69.12 96 LYS A C 1
ATOM 744 O O . LYS A 1 96 ? -1.490 5.339 -33.268 1.00 69.12 96 LYS A O 1
ATOM 749 N N . ASP A 1 97 ? -1.490 4.597 -31.138 1.00 72.56 97 ASP A N 1
ATOM 750 C CA . ASP A 1 97 ? -2.188 5.736 -30.554 1.00 72.56 97 ASP A CA 1
ATOM 751 C C . ASP A 1 97 ? -1.267 6.723 -29.815 1.00 72.56 97 ASP A C 1
ATOM 753 O O . ASP A 1 97 ? -1.759 7.679 -29.230 1.00 72.56 97 ASP A O 1
ATOM 757 N N . LYS A 1 98 ? 0.067 6.532 -29.829 1.00 69.38 98 LYS A N 1
ATOM 758 C CA . LYS A 1 98 ? 1.036 7.315 -29.014 1.00 69.38 98 LYS A CA 1
ATOM 759 C C . LYS A 1 98 ? 0.679 7.413 -27.518 1.00 69.38 98 LYS A C 1
ATOM 761 O O . LYS A 1 98 ? 1.206 8.274 -26.816 1.00 69.38 98 LYS A O 1
ATOM 766 N N . ASN A 1 99 ? -0.202 6.541 -27.037 1.00 81.31 99 ASN A N 1
ATOM 767 C CA . ASN A 1 99 ? -0.599 6.506 -25.642 1.00 81.31 99 ASN A CA 1
ATOM 768 C C . ASN A 1 99 ? 0.586 6.059 -24.771 1.00 81.31 99 ASN A C 1
ATOM 770 O O . ASN A 1 99 ? 1.417 5.261 -25.234 1.00 81.31 99 ASN A O 1
ATOM 774 N N . PRO A 1 100 ? 0.671 6.553 -23.522 1.00 89.19 100 PRO A N 1
ATOM 775 C CA . PRO A 1 100 ? 1.614 6.017 -22.550 1.00 89.19 100 PRO A CA 1
ATOM 776 C C . PRO A 1 100 ? 1.381 4.508 -22.351 1.00 89.19 100 PRO A C 1
ATOM 778 O O . PRO A 1 100 ? 0.306 4.001 -22.691 1.00 89.19 100 PRO A O 1
ATOM 781 N N . PRO A 1 101 ? 2.372 3.769 -21.819 1.00 92.00 101 PRO A N 1
ATOM 782 C CA . PRO A 1 101 ? 2.162 2.385 -21.409 1.00 92.00 101 PRO A CA 1
ATOM 783 C C . PRO A 1 101 ? 0.919 2.240 -20.519 1.00 92.00 101 PRO A C 1
ATOM 785 O O . PRO A 1 101 ? 0.720 3.092 -19.650 1.00 92.00 101 PRO A O 1
ATOM 788 N N . PRO A 1 102 ? 0.096 1.192 -20.716 1.00 93.50 102 PRO A N 1
ATOM 789 C CA . PRO A 1 102 ? -1.080 0.972 -19.886 1.00 93.50 102 PRO A CA 1
ATOM 790 C C . PRO A 1 102 ? -0.687 0.721 -18.421 1.00 93.50 102 PRO A C 1
ATOM 792 O O . PRO A 1 102 ? 0.438 0.271 -18.154 1.00 93.50 102 PRO A O 1
ATOM 795 N N . PRO A 1 103 ? -1.604 0.989 -17.475 1.00 95.69 103 PRO A N 1
ATOM 796 C CA . PRO A 1 103 ? -1.410 0.614 -16.084 1.00 95.69 103 PRO A CA 1
ATOM 797 C C . PRO A 1 103 ? -1.291 -0.905 -15.949 1.00 95.69 103 PRO A C 1
ATOM 799 O O . PRO A 1 103 ? -1.857 -1.671 -16.731 1.00 95.69 103 PRO A O 1
ATOM 802 N N . THR A 1 104 ? -0.545 -1.330 -14.940 1.00 96.12 104 THR A N 1
ATOM 803 C CA . THR A 1 104 ? -0.376 -2.739 -14.574 1.00 96.12 104 THR A CA 1
ATOM 804 C C . THR A 1 104 ? -0.961 -3.056 -13.211 1.00 96.12 104 THR A C 1
ATOM 806 O O . THR A 1 104 ? -1.180 -4.219 -12.935 1.00 96.12 104 THR A O 1
ATOM 809 N N . LEU A 1 105 ? -1.303 -2.058 -12.401 1.00 95.12 105 LEU A N 1
ATOM 810 C CA . LEU A 1 105 ? -2.138 -2.190 -11.215 1.00 95.12 105 LEU A CA 1
ATOM 811 C C . LEU A 1 105 ? -3.448 -1.450 -11.485 1.00 95.12 105 LEU A C 1
ATOM 813 O O . LEU A 1 105 ? -3.424 -0.250 -11.764 1.00 95.12 105 LEU A O 1
ATOM 817 N N . VAL A 1 106 ? -4.574 -2.160 -11.412 1.00 94.81 106 VAL A N 1
ATOM 818 C CA . VAL A 1 106 ? -5.913 -1.573 -11.570 1.00 94.81 106 VAL A CA 1
ATOM 819 C C . VAL A 1 106 ? -6.777 -2.057 -10.419 1.00 94.81 106 VAL A C 1
ATOM 821 O O . VAL A 1 106 ? -7.247 -3.189 -10.413 1.00 94.81 106 VAL A O 1
ATOM 824 N N . VAL A 1 107 ? -6.976 -1.211 -9.421 1.00 93.75 107 VAL A N 1
ATOM 825 C CA . VAL A 1 107 ? -7.592 -1.573 -8.133 1.00 93.75 107 VAL A CA 1
ATOM 826 C C . VAL A 1 107 ? -8.646 -0.540 -7.745 1.00 93.75 107 VAL A C 1
ATOM 828 O O . VAL A 1 107 ? -8.731 0.498 -8.396 1.00 93.75 107 VAL A O 1
ATOM 831 N N . PRO A 1 108 ? -9.507 -0.799 -6.744 1.00 93.62 108 PRO A N 1
ATOM 832 C CA . PRO A 1 108 ? -10.461 0.210 -6.301 1.00 93.62 108 PRO A CA 1
ATOM 833 C C . PRO A 1 108 ? -9.741 1.475 -5.825 1.00 93.62 108 PRO A C 1
ATOM 835 O O . PRO A 1 108 ? -8.689 1.390 -5.189 1.00 93.62 108 PRO A O 1
ATOM 838 N N . GLU A 1 109 ? -10.318 2.638 -6.107 1.00 93.56 109 GLU A N 1
ATOM 839 C CA . GLU A 1 109 ? -9.813 3.918 -5.609 1.00 93.56 109 GLU A CA 1
ATOM 840 C C . GLU A 1 109 ? -10.109 4.054 -4.103 1.00 93.56 109 GLU A C 1
ATOM 842 O O . GLU A 1 109 ? -11.212 4.409 -3.694 1.00 93.56 109 GLU A O 1
ATOM 847 N N . LEU A 1 110 ? -9.133 3.693 -3.263 1.00 93.69 110 LEU A N 1
ATOM 848 C CA . LEU A 1 110 ? -9.276 3.683 -1.799 1.00 93.69 110 LEU A CA 1
ATOM 849 C C . LEU A 1 110 ? -8.691 4.923 -1.123 1.00 93.69 110 LEU A C 1
ATOM 851 O O . LEU A 1 110 ? -9.112 5.279 -0.023 1.00 93.69 110 LEU A O 1
ATOM 855 N N . ILE A 1 111 ? -7.705 5.555 -1.752 1.00 91.38 111 ILE A N 1
ATOM 856 C CA . ILE A 1 111 ? -6.896 6.606 -1.138 1.00 91.38 111 ILE A CA 1
ATOM 857 C C . ILE A 1 111 ? -7.766 7.828 -0.854 1.00 91.38 111 ILE A C 1
ATOM 859 O O . ILE A 1 111 ? -7.828 8.282 0.285 1.00 91.38 111 ILE A O 1
ATOM 863 N N . SER A 1 112 ? -8.514 8.300 -1.849 1.00 91.38 112 SER A N 1
ATOM 864 C CA . SER A 1 112 ? -9.438 9.433 -1.695 1.00 91.38 112 SER A CA 1
ATOM 865 C C . SER A 1 112 ? -10.589 9.177 -0.713 1.00 91.38 112 SER A C 1
ATOM 867 O O . SER A 1 112 ? -11.171 10.123 -0.185 1.00 91.38 112 SER A O 1
ATOM 869 N N . LEU A 1 113 ? -10.920 7.910 -0.445 1.00 94.25 113 LEU A N 1
ATOM 870 C CA . LEU A 1 113 ? -11.947 7.530 0.526 1.00 94.25 113 LEU A CA 1
ATOM 871 C C . LEU A 1 113 ? -11.403 7.472 1.955 1.00 94.25 113 LEU A C 1
ATOM 873 O O . LEU A 1 113 ? -12.118 7.797 2.906 1.00 94.25 113 LEU A O 1
ATOM 877 N N . LEU A 1 114 ? -10.156 7.029 2.115 1.00 95.69 114 LEU A N 1
ATOM 878 C CA . LEU A 1 114 ? -9.537 6.791 3.416 1.00 95.69 114 LEU A CA 1
ATOM 879 C C . LEU A 1 114 ? -8.728 7.972 3.932 1.00 95.69 114 LEU A C 1
ATOM 881 O O . LEU A 1 114 ? -8.639 8.110 5.145 1.00 95.69 114 LEU A O 1
ATOM 885 N N . VAL A 1 115 ? -8.149 8.802 3.068 1.00 95.06 115 VAL A N 1
ATOM 886 C CA . VAL A 1 115 ? -7.282 9.914 3.473 1.00 95.06 115 VAL A CA 1
ATOM 887 C C . VAL A 1 115 ? -8.086 11.206 3.554 1.00 95.06 115 VAL A C 1
ATOM 889 O O . VAL A 1 115 ? -8.849 11.547 2.653 1.00 95.06 115 VAL A O 1
ATOM 892 N N . GLU A 1 116 ? -7.924 11.938 4.651 1.00 93.44 116 GLU A N 1
ATOM 893 C CA . GLU A 1 116 ? -8.452 13.289 4.788 1.00 93.44 116 GLU A CA 1
ATOM 894 C C . GLU A 1 116 ? -7.694 14.239 3.855 1.00 93.44 116 GLU A C 1
ATOM 896 O O . GLU A 1 116 ? -6.521 14.541 4.070 1.00 93.44 116 GLU A O 1
ATOM 901 N N . ILE A 1 117 ? -8.371 14.712 2.809 1.00 86.75 117 ILE A N 1
ATOM 902 C CA . ILE A 1 117 ? -7.852 15.753 1.923 1.00 86.75 117 ILE A CA 1
ATOM 903 C C . ILE A 1 117 ? -8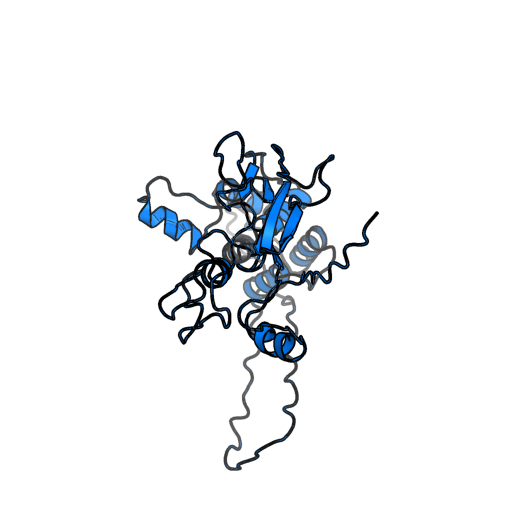.432 17.081 2.399 1.00 86.75 117 ILE A C 1
ATOM 905 O O . ILE A 1 117 ? -9.601 17.383 2.155 1.00 86.75 117 ILE A O 1
ATOM 909 N N . ASP A 1 118 ? -7.621 17.882 3.087 1.00 84.12 118 ASP A N 1
ATOM 910 C CA . ASP A 1 118 ? -8.010 19.248 3.421 1.00 84.12 118 ASP A CA 1
ATOM 911 C C . ASP A 1 118 ? -7.915 20.119 2.158 1.00 84.12 118 ASP A C 1
ATOM 913 O O . ASP A 1 118 ? -6.844 20.557 1.731 1.00 84.12 118 ASP A O 1
ATOM 917 N N . GLU A 1 119 ? -9.066 20.356 1.527 1.00 85.62 119 GLU A N 1
ATOM 918 C CA . GLU A 1 119 ? -9.168 21.169 0.314 1.00 85.62 119 GLU A CA 1
ATOM 919 C C . GLU A 1 119 ? -8.694 22.617 0.520 1.00 85.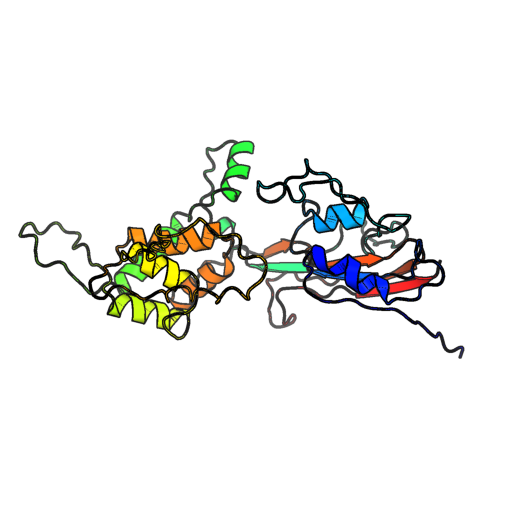62 119 GLU A C 1
ATOM 921 O O . GLU A 1 119 ? -8.375 23.289 -0.465 1.00 85.62 119 GLU A O 1
ATOM 926 N N . SER A 1 120 ? -8.629 23.097 1.768 1.00 86.00 120 SER A N 1
ATOM 927 C CA . SER A 1 120 ? -8.155 24.444 2.094 1.00 86.00 120 SER A CA 1
ATOM 928 C C . SER A 1 120 ? -6.630 24.581 2.073 1.00 86.00 120 SER A C 1
ATOM 930 O O . SER A 1 120 ? -6.124 25.705 2.016 1.00 86.00 120 SER A O 1
ATOM 932 N N . LEU A 1 121 ? -5.902 23.459 2.072 1.00 83.25 121 LEU A N 1
ATOM 933 C CA . LEU A 1 121 ? -4.447 23.433 1.985 1.00 83.25 121 LEU A CA 1
ATOM 934 C C . LEU A 1 121 ? -3.952 23.772 0.573 1.00 83.25 121 LEU A C 1
ATOM 936 O O . LEU A 1 121 ? -4.628 23.521 -0.431 1.00 83.25 121 LEU A O 1
ATOM 940 N N . SER A 1 122 ? -2.746 24.344 0.502 1.00 87.69 122 SER A N 1
ATOM 941 C CA . SER A 1 122 ? -2.060 24.598 -0.769 1.00 87.69 122 SER A CA 1
ATOM 942 C C . SER A 1 122 ? -1.727 23.286 -1.495 1.00 87.69 122 SER A C 1
ATOM 944 O O . SER A 1 122 ? -1.701 22.221 -0.884 1.00 87.69 122 SER A O 1
ATOM 946 N N . GLU A 1 123 ? -1.455 23.328 -2.803 1.00 84.88 123 GLU A N 1
ATOM 947 C CA . GLU A 1 123 ? -1.061 22.122 -3.557 1.00 84.88 123 GLU A CA 1
ATOM 948 C C . GLU A 1 123 ? 0.239 21.500 -3.019 1.00 84.88 123 GLU A C 1
ATOM 950 O O . GLU A 1 123 ? 0.386 20.279 -3.011 1.00 84.88 123 GLU A O 1
ATOM 955 N N . GLU A 1 124 ? 1.177 22.319 -2.535 1.00 80.81 124 GLU A N 1
ATOM 956 C CA . GLU A 1 124 ? 2.379 21.850 -1.846 1.00 80.81 124 GLU A CA 1
ATOM 957 C C . GLU A 1 124 ? 2.042 21.114 -0.544 1.00 80.81 124 GLU A C 1
ATOM 959 O O . GLU A 1 124 ? 2.572 20.032 -0.300 1.00 80.81 124 GLU A O 1
ATOM 964 N N . ASP A 1 125 ? 1.117 21.645 0.253 1.00 76.94 125 ASP A N 1
ATOM 965 C CA . ASP A 1 125 ? 0.671 21.013 1.499 1.00 76.94 125 ASP A CA 1
ATOM 966 C C . ASP A 1 125 ? -0.182 19.757 1.234 1.00 76.94 125 ASP A C 1
ATOM 968 O O . ASP A 1 125 ? -0.154 18.799 1.998 1.00 76.94 125 ASP A O 1
ATOM 972 N N . ARG A 1 126 ? -0.896 19.680 0.107 1.00 78.38 126 ARG A N 1
ATOM 973 C CA . ARG A 1 126 ? -1.590 18.443 -0.292 1.00 78.38 126 ARG A CA 1
ATOM 974 C C . ARG A 1 126 ? -0.627 17.310 -0.628 1.00 78.38 126 ARG A C 1
ATOM 976 O O . ARG A 1 126 ? -1.001 16.150 -0.491 1.00 78.38 126 ARG A O 1
ATOM 983 N N . LYS A 1 127 ? 0.611 17.607 -1.041 1.00 72.12 127 LYS A N 1
ATOM 984 C CA . LYS A 1 127 ? 1.639 16.566 -1.196 1.00 72.12 127 LYS A CA 1
ATOM 985 C C . LYS A 1 127 ? 2.055 15.990 0.155 1.00 72.12 127 LYS A C 1
ATOM 987 O O . LYS A 1 127 ? 2.238 14.781 0.249 1.00 72.12 127 LYS A O 1
ATOM 992 N N . THR A 1 128 ? 2.121 16.816 1.201 1.00 68.44 128 THR A N 1
ATOM 993 C CA . THR A 1 128 ? 2.466 16.348 2.554 1.00 68.44 128 THR A CA 1
ATOM 994 C C . THR A 1 128 ? 1.338 15.546 3.205 1.00 68.44 128 THR A C 1
ATOM 996 O O . THR A 1 128 ? 1.604 14.728 4.084 1.00 68.44 128 THR A O 1
ATOM 999 N N . ALA A 1 129 ? 0.096 15.665 2.717 1.00 69.00 129 ALA A N 1
ATOM 1000 C CA . ALA A 1 129 ? -1.006 14.791 3.134 1.00 69.00 129 ALA A CA 1
ATOM 1001 C C . ALA A 1 129 ? -0.715 13.296 2.883 1.00 69.00 129 ALA A C 1
ATOM 1003 O O . ALA A 1 129 ? -1.274 12.443 3.567 1.00 69.00 129 ALA A O 1
ATOM 1004 N N . TYR A 1 130 ? 0.186 12.970 1.950 1.00 73.56 130 TYR A N 1
ATOM 1005 C CA . TYR A 1 130 ? 0.668 11.603 1.729 1.00 73.56 130 TYR A CA 1
ATOM 1006 C C . TYR A 1 130 ? 1.868 11.228 2.606 1.00 73.56 130 TYR A C 1
ATOM 1008 O O . TYR A 1 130 ? 2.083 10.048 2.860 1.00 73.56 130 TYR A O 1
ATOM 1016 N N . GLU A 1 131 ? 2.628 12.211 3.097 1.00 80.75 131 GLU A N 1
ATOM 1017 C CA . GLU A 1 131 ? 3.761 11.994 4.008 1.00 80.75 131 GLU A CA 1
ATOM 1018 C C . GLU A 1 131 ? 3.283 11.685 5.435 1.00 80.75 131 GLU A C 1
ATOM 1020 O O . GLU A 1 131 ? 3.908 10.907 6.153 1.00 80.75 131 GLU A O 1
ATOM 1025 N N . ASN A 1 132 ? 2.156 12.272 5.851 1.00 85.38 132 ASN A N 1
ATOM 1026 C CA . ASN A 1 132 ? 1.520 11.986 7.134 1.00 85.38 132 ASN A CA 1
ATOM 1027 C C . ASN A 1 132 ? -0.003 11.856 6.972 1.00 85.38 132 ASN A C 1
ATOM 1029 O O . ASN A 1 132 ? -0.745 12.772 7.344 1.00 85.38 132 ASN A O 1
ATOM 1033 N N . PRO A 1 133 ? -0.480 10.740 6.399 1.00 92.06 133 PRO A N 1
ATOM 1034 C CA . PRO A 1 133 ? -1.889 10.574 6.094 1.00 92.06 133 PRO A CA 1
ATOM 1035 C C . PRO A 1 133 ? -2.721 10.437 7.372 1.00 92.06 133 PRO A C 1
ATOM 1037 O O . PRO A 1 133 ? -2.377 9.703 8.302 1.00 92.06 133 PRO A O 1
ATOM 1040 N N . CYS A 1 134 ? -3.859 11.127 7.382 1.00 94.56 134 CYS A N 1
ATOM 1041 C CA . CYS A 1 134 ? -4.882 11.043 8.420 1.00 94.56 134 CYS A CA 1
ATOM 1042 C C . CYS A 1 134 ? -6.138 10.389 7.849 1.00 94.56 134 CYS A C 1
ATOM 1044 O O . CYS A 1 134 ? -6.460 10.588 6.678 1.00 94.56 134 CYS A O 1
ATOM 1046 N N . LEU A 1 135 ? -6.873 9.638 8.674 1.00 96.88 135 LEU A N 1
ATOM 1047 C CA . LEU A 1 135 ? -8.133 9.044 8.230 1.00 96.88 135 LEU A CA 1
ATOM 1048 C C . LEU A 1 135 ? -9.170 10.129 7.917 1.00 96.88 135 LEU A C 1
ATOM 1050 O O . LEU A 1 135 ? -9.370 11.048 8.715 1.00 96.88 135 LEU A O 1
ATOM 1054 N N . SER A 1 136 ? -9.873 9.969 6.797 1.00 96.44 136 SER A N 1
ATOM 1055 C CA . SER A 1 136 ? -10.991 10.816 6.395 1.00 96.44 136 SER A CA 1
ATOM 1056 C C . SER A 1 136 ? -12.093 10.811 7.453 1.00 96.44 136 SER A C 1
ATOM 1058 O O . SER A 1 136 ? -12.257 9.862 8.230 1.00 96.44 136 SER A O 1
ATOM 1060 N N . LYS A 1 137 ? -12.903 11.872 7.467 1.00 96.31 137 LYS A N 1
ATOM 1061 C CA . LYS A 1 137 ? -14.032 11.974 8.394 1.00 96.31 137 LYS A CA 1
ATOM 1062 C C . LYS A 1 137 ? -15.009 10.797 8.255 1.00 96.31 137 LYS A C 1
ATOM 1064 O O . LYS A 1 137 ? -15.415 10.235 9.267 1.00 96.31 137 LYS A O 1
ATOM 1069 N N . ASP A 1 138 ? -15.342 10.393 7.026 1.00 97.06 138 ASP A N 1
ATOM 1070 C CA . ASP A 1 138 ? -16.238 9.250 6.777 1.00 97.06 138 ASP A CA 1
ATOM 1071 C C . ASP A 1 138 ? -15.639 7.937 7.308 1.00 97.06 138 ASP A C 1
ATOM 1073 O O . ASP A 1 138 ? -16.333 7.152 7.958 1.00 97.06 138 ASP A O 1
ATOM 1077 N N . ALA A 1 139 ? -14.333 7.718 7.114 1.00 97.56 139 ALA A N 1
ATOM 1078 C CA . ALA A 1 139 ? -13.642 6.549 7.653 1.00 97.56 139 ALA A CA 1
ATOM 1079 C C . ALA A 1 139 ? -13.663 6.530 9.192 1.00 97.56 139 ALA A C 1
ATOM 1081 O O . ALA A 1 139 ? -13.977 5.498 9.790 1.00 97.56 139 ALA A O 1
ATOM 1082 N N . LYS A 1 140 ? -13.413 7.673 9.846 1.00 97.94 140 LYS A N 1
ATOM 1083 C CA . LYS A 1 140 ? -13.496 7.810 11.312 1.00 97.94 140 LYS A CA 1
ATOM 1084 C C . LYS A 1 140 ? -14.908 7.525 11.835 1.00 97.94 140 LYS A C 1
ATOM 1086 O O . LYS A 1 140 ? -15.062 6.754 12.779 1.00 97.94 140 LYS A O 1
ATOM 1091 N N . GLU A 1 141 ? -15.945 8.059 11.188 1.00 97.88 141 GLU A N 1
ATOM 1092 C CA . GLU A 1 141 ? -17.346 7.805 11.559 1.00 97.88 141 GLU A CA 1
ATOM 1093 C C . GLU A 1 141 ? -17.738 6.319 11.404 1.00 97.88 141 GLU A C 1
ATOM 1095 O O . GLU A 1 141 ? -18.496 5.781 12.216 1.00 97.88 141 GLU A O 1
ATOM 1100 N N . ARG A 1 142 ? -17.219 5.622 10.382 1.00 98.31 142 ARG A N 1
ATOM 1101 C CA . ARG A 1 142 ? -17.392 4.164 10.211 1.00 98.31 142 ARG A CA 1
ATOM 1102 C C . ARG A 1 142 ? -16.722 3.376 11.330 1.00 98.31 142 ARG A C 1
ATOM 1104 O O . ARG A 1 142 ? -17.352 2.493 11.918 1.00 98.31 142 ARG A O 1
ATOM 1111 N N . LEU A 1 143 ? -15.468 3.704 11.641 1.00 98.31 143 LEU A N 1
ATOM 1112 C CA . LEU A 1 143 ? -14.717 3.076 12.729 1.00 98.31 143 LEU A CA 1
ATOM 1113 C C . LEU A 1 143 ? -15.401 3.290 14.079 1.00 98.31 143 LEU A C 1
ATOM 1115 O O . LEU A 1 143 ? -15.476 2.360 14.877 1.00 98.31 143 LEU A O 1
ATOM 1119 N N . GLU A 1 144 ? -15.987 4.461 14.312 1.00 97.44 144 GLU A N 1
ATOM 1120 C CA . GLU A 1 144 ? -16.771 4.723 15.514 1.00 97.44 144 GLU A CA 1
ATOM 1121 C C . GLU A 1 144 ? -18.004 3.810 15.620 1.00 97.44 144 GLU A C 1
ATOM 1123 O O . GLU A 1 144 ? -18.258 3.221 16.676 1.00 97.44 144 GLU A O 1
ATOM 1128 N N . ARG A 1 145 ? -18.763 3.619 14.531 1.00 97.62 145 ARG A N 1
ATOM 1129 C CA . ARG A 1 145 ? -19.904 2.681 14.518 1.00 97.62 145 ARG A CA 1
ATOM 1130 C C . ARG A 1 145 ? -19.472 1.234 14.741 1.00 97.62 145 ARG A C 1
ATOM 1132 O O . ARG A 1 145 ? -20.175 0.480 15.416 1.00 97.62 145 ARG A O 1
ATOM 1139 N N . ILE A 1 146 ? -18.330 0.831 14.184 1.00 98.06 146 ILE A N 1
ATOM 1140 C CA . ILE A 1 146 ? -17.709 -0.472 14.451 1.00 98.06 146 ILE A CA 1
ATOM 1141 C C . ILE A 1 146 ? -17.384 -0.603 15.934 1.00 98.06 146 ILE A C 1
ATOM 1143 O O . ILE A 1 146 ? -17.861 -1.536 16.576 1.00 98.06 146 ILE A O 1
ATOM 1147 N N . TYR A 1 147 ? -16.636 0.350 16.481 1.00 97.81 147 TYR A N 1
ATOM 1148 C CA . TYR A 1 147 ? -16.209 0.349 17.871 1.00 97.81 147 TYR A CA 1
ATOM 1149 C C . TYR A 1 147 ? -17.400 0.200 18.821 1.00 97.81 147 TYR A C 1
ATOM 1151 O O . TYR A 1 147 ? -17.408 -0.691 19.667 1.00 97.81 147 TYR A O 1
ATOM 1159 N N . ARG A 1 148 ? -18.466 0.985 18.618 1.00 96.06 148 ARG A N 1
ATOM 1160 C CA . ARG A 1 148 ? -19.692 0.923 19.434 1.00 96.06 148 ARG A CA 1
ATOM 1161 C C . ARG A 1 148 ? -20.392 -0.443 19.395 1.00 96.06 148 ARG A C 1
ATOM 1163 O O . ARG A 1 148 ? -21.113 -0.773 20.330 1.00 96.06 148 ARG A O 1
ATOM 1170 N N . ARG A 1 149 ? -20.206 -1.251 18.342 1.00 97.25 149 ARG A N 1
ATOM 1171 C CA . ARG A 1 149 ? -20.728 -2.633 18.287 1.00 97.25 149 ARG A CA 1
ATOM 1172 C C . ARG A 1 149 ? -19.886 -3.614 19.099 1.00 97.25 149 ARG A C 1
ATOM 1174 O O . ARG A 1 149 ? -20.430 -4.605 19.588 1.00 97.25 149 ARG A O 1
ATOM 1181 N N . TYR A 1 150 ? -18.585 -3.359 19.228 1.00 97.69 150 TYR A N 1
ATOM 1182 C CA . TYR A 1 150 ? -17.683 -4.220 19.986 1.00 97.69 150 TYR A CA 1
ATOM 1183 C C . TYR A 1 150 ? -17.564 -3.833 21.457 1.00 97.69 150 TYR A C 1
ATOM 1185 O O . TYR A 1 150 ? -17.427 -4.735 22.273 1.00 97.69 150 TYR A O 1
ATOM 1193 N N . ALA A 1 151 ? -17.616 -2.547 21.799 1.00 96.56 151 ALA A N 1
ATOM 1194 C CA . ALA A 1 151 ? -17.433 -2.050 23.158 1.00 96.56 151 ALA A CA 1
ATOM 1195 C C . ALA A 1 151 ? -18.599 -2.466 24.067 1.00 96.56 151 ALA A C 1
ATOM 1197 O O . ALA A 1 151 ? -19.709 -1.946 23.946 1.00 96.56 151 ALA A O 1
ATOM 1198 N N . THR A 1 152 ? -18.358 -3.409 24.982 1.00 95.31 152 THR A N 1
ATOM 1199 C CA . THR A 1 152 ? -19.389 -3.894 25.919 1.00 95.31 152 THR A CA 1
ATOM 1200 C C . THR A 1 152 ? -19.161 -3.447 27.359 1.00 95.31 152 THR A C 1
ATOM 1202 O O . THR A 1 152 ? -20.059 -3.581 28.195 1.00 95.31 152 THR A O 1
ATOM 1205 N N . PHE A 1 153 ? -17.986 -2.901 27.673 1.00 92.06 153 PHE A N 1
ATOM 1206 C CA . PHE A 1 153 ? -17.632 -2.510 29.029 1.00 92.06 153 PHE A CA 1
ATOM 1207 C C . PHE A 1 153 ? -18.093 -1.078 29.330 1.00 92.06 153 PHE A C 1
ATOM 1209 O O . PHE A 1 153 ? -17.680 -0.133 28.666 1.00 92.06 153 PHE A O 1
ATOM 1216 N N . SER A 1 154 ? -18.940 -0.906 30.349 1.00 90.06 154 SER A N 1
ATOM 1217 C CA . SER A 1 154 ? -19.316 0.410 30.880 1.00 90.06 154 SER A CA 1
ATOM 1218 C C . SER A 1 154 ? -18.636 0.622 32.229 1.00 90.06 154 SER A C 1
ATOM 1220 O O . SER A 1 154 ? -18.763 -0.205 33.136 1.00 90.06 154 SER A O 1
ATOM 1222 N N . SER A 1 155 ? -17.891 1.720 32.366 1.00 82.62 155 SER A N 1
ATOM 1223 C CA . SER A 1 155 ? -17.243 2.076 33.627 1.00 82.62 155 SER A CA 1
ATOM 1224 C C . SER A 1 155 ? -18.295 2.598 34.603 1.00 82.62 155 SER A C 1
ATOM 1226 O O . SER A 1 155 ? -18.635 3.776 34.606 1.00 82.62 155 SER A O 1
ATOM 1228 N N . SER A 1 156 ? -18.810 1.726 35.466 1.00 73.56 156 SER A N 1
ATOM 1229 C CA . SER A 1 156 ? -19.884 2.036 36.422 1.00 73.56 156 SER A CA 1
ATOM 1230 C C . SER A 1 156 ? -19.476 2.972 37.578 1.00 73.56 156 SER A C 1
ATOM 1232 O O . SER A 1 156 ? -20.125 2.975 38.620 1.00 73.56 156 SER A O 1
ATOM 1234 N N . SER A 1 157 ? -18.372 3.712 37.458 1.00 69.88 157 SER A N 1
ATOM 1235 C CA . SER A 1 157 ? -17.726 4.446 38.555 1.00 69.88 157 SER A CA 1
ATOM 1236 C C . SER A 1 157 ? -18.040 5.946 38.613 1.00 69.88 157 SER A C 1
ATOM 1238 O O . SER A 1 157 ? -17.596 6.608 39.549 1.00 69.88 157 SER A O 1
ATOM 1240 N N . SER A 1 158 ? -18.828 6.497 37.686 1.00 61.75 158 SER A N 1
ATOM 1241 C CA . SER A 1 158 ? -19.196 7.920 37.691 1.00 61.75 158 SER A CA 1
ATOM 1242 C C . SER A 1 158 ? -20.687 8.132 37.978 1.00 61.75 158 SER A C 1
ATOM 1244 O O . SER A 1 158 ? -21.531 7.954 37.107 1.00 61.75 158 SER A O 1
ATOM 1246 N N . GLU A 1 159 ? -21.007 8.594 39.194 1.00 73.69 159 GLU A N 1
ATOM 1247 C CA . GLU A 1 159 ? -22.355 8.993 39.662 1.00 73.69 159 GLU A CA 1
ATOM 1248 C C . GLU A 1 159 ? -22.961 10.213 38.922 1.00 73.69 159 GLU A C 1
ATOM 1250 O O . GLU A 1 159 ? -24.004 10.735 39.316 1.00 73.69 159 GLU A O 1
ATOM 1255 N N . GLN A 1 160 ? -22.352 10.676 37.828 1.00 66.75 160 GLN A N 1
ATOM 1256 C CA . GLN A 1 160 ? -22.889 11.733 36.973 1.00 66.75 160 GLN A CA 1
ATOM 1257 C C . GLN A 1 160 ? -23.100 11.196 35.561 1.00 66.75 160 GLN A C 1
ATOM 1259 O O . GLN A 1 160 ? -22.216 11.202 34.713 1.00 66.75 160 GLN A O 1
ATOM 1264 N N . GLN A 1 161 ? -24.320 10.710 35.362 1.00 54.44 161 GLN A N 1
ATOM 1265 C CA . GLN A 1 161 ? -24.865 10.159 34.132 1.00 54.44 161 GLN A CA 1
ATOM 1266 C C . GLN A 1 161 ? -25.028 11.274 33.084 1.00 54.44 161 GLN A C 1
ATOM 1268 O O . GLN A 1 161 ? -26.077 11.911 32.980 1.00 54.44 161 GLN A O 1
ATOM 1273 N N . THR A 1 162 ? -23.964 11.570 32.341 1.00 67.38 162 THR A N 1
ATOM 1274 C CA . THR A 1 162 ? -24.052 12.325 31.085 1.00 67.38 162 THR A CA 1
ATOM 1275 C C . THR A 1 162 ? -24.364 11.361 29.946 1.00 67.38 162 THR A C 1
ATOM 1277 O O . THR A 1 162 ? -23.912 10.226 29.955 1.00 67.38 162 THR A O 1
ATOM 1280 N N . THR A 1 163 ? -25.148 11.807 28.969 1.00 60.19 163 THR A N 1
ATOM 1281 C CA . THR A 1 163 ? -25.830 10.993 27.944 1.00 60.19 163 THR A CA 1
ATOM 1282 C C . THR A 1 163 ? -24.945 10.275 26.917 1.00 60.19 163 THR A C 1
ATOM 1284 O O . THR A 1 163 ? -25.488 9.661 26.006 1.00 60.19 163 THR A O 1
ATOM 1287 N N . ASP A 1 164 ? -23.625 10.314 27.074 1.00 63.69 164 ASP A N 1
ATOM 1288 C CA . ASP A 1 164 ? -22.678 9.478 26.337 1.00 63.69 164 ASP A CA 1
ATOM 1289 C C . ASP A 1 164 ? -21.975 8.575 27.353 1.00 63.69 164 ASP A C 1
ATOM 1291 O O . ASP A 1 164 ? -20.904 8.905 27.867 1.00 63.69 164 ASP A O 1
ATOM 1295 N N . ASP A 1 165 ? -22.608 7.447 27.691 1.00 63.31 165 ASP A N 1
ATOM 1296 C CA . ASP A 1 165 ? -21.933 6.377 28.424 1.00 63.31 165 ASP A CA 1
ATOM 1297 C C . ASP A 1 165 ? -20.746 5.934 27.562 1.00 63.31 165 ASP A C 1
ATOM 1299 O O . ASP A 1 165 ? -20.918 5.275 26.534 1.00 63.31 165 ASP A O 1
ATOM 1303 N N . ALA A 1 166 ? -19.542 6.355 27.949 1.00 80.31 166 ALA A N 1
ATOM 1304 C CA . ALA A 1 166 ? -18.304 6.057 27.245 1.00 80.31 166 ALA A CA 1
ATOM 1305 C C . ALA A 1 166 ? -17.982 4.564 27.391 1.00 80.31 166 ALA A C 1
ATOM 1307 O O . ALA A 1 166 ? -17.193 4.151 28.242 1.00 80.31 166 ALA A O 1
ATOM 1308 N N . THR A 1 167 ? -18.643 3.737 26.585 1.00 93.12 167 THR A N 1
ATOM 1309 C CA . THR A 1 167 ? -18.362 2.308 26.501 1.00 93.12 167 THR A CA 1
ATOM 1310 C C . THR A 1 167 ? -16.945 2.100 25.983 1.00 93.12 167 THR A C 1
ATOM 1312 O O . THR A 1 167 ? -16.527 2.744 25.012 1.00 93.12 167 THR A O 1
ATOM 1315 N N . THR A 1 168 ? -16.216 1.181 26.605 1.00 95.62 168 THR A N 1
ATOM 1316 C CA . THR A 1 168 ? -14.864 0.798 26.201 1.00 95.62 168 THR A CA 1
ATOM 1317 C C . THR A 1 168 ? -14.757 -0.664 25.802 1.00 95.62 168 THR A C 1
ATOM 1319 O O . THR A 1 168 ? -15.627 -1.477 26.124 1.00 95.62 168 THR A O 1
ATOM 1322 N N . MET A 1 169 ? -13.709 -0.994 25.041 1.00 97.62 169 MET A N 1
ATOM 1323 C CA . MET A 1 169 ? -13.390 -2.372 24.684 1.00 97.62 169 MET A CA 1
ATOM 1324 C C . MET A 1 169 ? -12.414 -2.945 25.712 1.00 97.62 169 MET A C 1
ATOM 1326 O O . MET A 1 169 ? -11.282 -2.478 25.842 1.00 97.62 169 MET A O 1
ATOM 1330 N N . ASN A 1 170 ? -12.850 -3.967 26.444 1.00 97.12 170 ASN A N 1
ATOM 1331 C CA . ASN A 1 170 ? -11.948 -4.777 27.267 1.00 97.12 170 ASN A CA 1
ATOM 1332 C C . ASN A 1 170 ? -11.194 -5.807 26.399 1.00 97.12 170 ASN A C 1
ATOM 1334 O O . ASN A 1 170 ? -11.430 -5.916 25.195 1.00 97.12 170 ASN A O 1
ATOM 1338 N N . ILE A 1 171 ? -10.318 -6.610 27.010 1.00 97.94 171 ILE A N 1
ATOM 1339 C CA . ILE A 1 171 ? -9.557 -7.649 26.296 1.00 97.94 171 ILE A CA 1
ATOM 1340 C C . ILE A 1 171 ? -10.440 -8.601 25.472 1.00 97.94 171 ILE A C 1
ATOM 1342 O O . ILE A 1 171 ? -10.103 -8.897 24.331 1.00 97.94 171 ILE A O 1
ATOM 1346 N N . SER A 1 172 ? -11.593 -9.034 25.991 1.00 97.94 172 SER A N 1
ATOM 1347 C CA . SER A 1 172 ? -12.496 -9.945 25.275 1.00 97.94 172 SER A CA 1
ATOM 1348 C C . SER A 1 172 ? -13.153 -9.283 24.060 1.00 97.94 172 SER A C 1
ATOM 1350 O O . SER A 1 172 ? -13.324 -9.929 23.025 1.00 97.94 172 SER A O 1
ATOM 1352 N N . ASP A 1 173 ? -13.488 -7.995 24.158 1.00 98.19 173 ASP A N 1
ATOM 1353 C CA . ASP A 1 173 ? -14.024 -7.222 23.036 1.00 98.19 173 ASP A CA 1
ATOM 1354 C C . ASP A 1 173 ? -12.978 -7.064 21.921 1.00 98.19 173 ASP A C 1
ATOM 1356 O O . ASP A 1 173 ? -13.297 -7.266 20.746 1.00 98.19 173 ASP A O 1
ATOM 1360 N N . VAL A 1 174 ? -11.727 -6.758 22.290 1.00 98.25 174 VAL A N 1
ATOM 1361 C CA . VAL A 1 174 ? -10.594 -6.625 21.356 1.00 98.25 174 VAL A CA 1
ATOM 1362 C C . VAL A 1 174 ? -10.267 -7.962 20.695 1.00 98.25 174 VAL A C 1
ATOM 1364 O O . VAL A 1 174 ? -10.091 -8.015 19.481 1.00 98.25 174 VAL A O 1
ATOM 1367 N N . GLU A 1 175 ? -10.232 -9.060 21.452 1.00 98.31 175 GLU A N 1
ATOM 1368 C CA . GLU A 1 175 ? -10.002 -10.396 20.895 1.00 98.31 175 GLU A CA 1
ATOM 1369 C C . GLU A 1 175 ? -11.079 -10.785 19.881 1.00 98.31 175 GLU A C 1
ATOM 1371 O O . GLU A 1 175 ? -10.742 -11.304 18.817 1.00 98.31 175 GLU A O 1
ATOM 1376 N N . ARG A 1 176 ? -12.356 -10.501 20.172 1.00 98.38 176 ARG A N 1
ATOM 1377 C CA . ARG A 1 176 ? -13.462 -10.750 19.238 1.00 98.38 176 ARG A CA 1
ATOM 1378 C C . ARG A 1 176 ? -13.282 -9.961 17.941 1.00 98.38 176 ARG A C 1
ATOM 1380 O O . ARG A 1 176 ? -13.323 -10.563 16.875 1.00 98.38 176 ARG A O 1
ATOM 1387 N N . TRP A 1 177 ? -13.015 -8.657 18.034 1.00 98.38 177 TRP A N 1
ATOM 1388 C CA . TRP A 1 177 ? -12.733 -7.823 16.861 1.00 98.38 177 TRP A CA 1
ATOM 1389 C C . TRP A 1 177 ? -11.566 -8.376 16.033 1.00 98.38 177 TRP A C 1
ATOM 1391 O O . TRP A 1 177 ? -11.700 -8.571 14.826 1.00 98.38 177 TRP A O 1
ATOM 1401 N N . LEU A 1 178 ? -10.439 -8.690 16.676 1.00 98.12 178 LEU A N 1
ATOM 1402 C CA . LEU A 1 178 ? -9.259 -9.218 15.992 1.00 98.12 178 LEU A CA 1
ATOM 1403 C C . LEU A 1 178 ? -9.511 -10.590 15.357 1.00 98.12 178 LEU A C 1
ATOM 1405 O O . LEU A 1 178 ? -8.957 -10.878 14.300 1.00 98.12 178 LEU A O 1
ATOM 1409 N N . ILE A 1 179 ? -10.323 -11.449 15.978 1.00 97.88 179 ILE A N 1
ATOM 1410 C CA . ILE A 1 179 ? -10.739 -1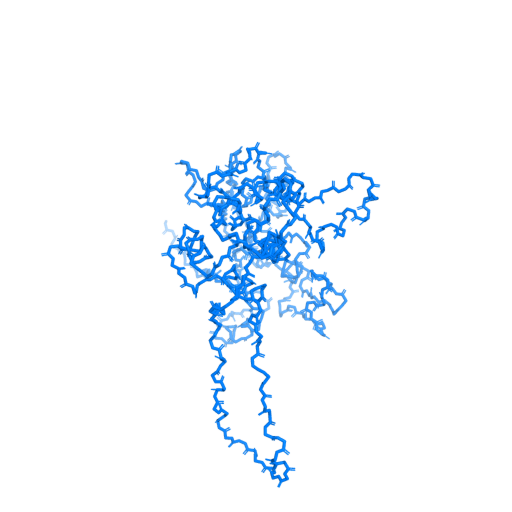2.724 15.381 1.00 97.88 179 ILE A CA 1
ATOM 1411 C C . ILE A 1 179 ? -11.577 -12.478 14.130 1.00 97.88 179 ILE A C 1
ATOM 1413 O O . ILE A 1 179 ? -11.347 -13.161 13.135 1.00 97.88 179 ILE A O 1
ATOM 1417 N N . ASP A 1 180 ? -12.492 -11.513 14.156 1.00 97.81 180 ASP A N 1
ATOM 1418 C CA . ASP A 1 180 ? -13.356 -11.235 13.011 1.00 97.81 180 ASP A CA 1
ATOM 1419 C C . ASP A 1 180 ? -12.535 -10.769 11.795 1.00 97.81 180 ASP A C 1
ATOM 1421 O O . ASP A 1 180 ? -12.740 -11.291 10.700 1.00 97.81 180 ASP A O 1
ATOM 1425 N N . ILE A 1 181 ? -11.538 -9.890 11.978 1.00 97.31 181 ILE A N 1
ATOM 1426 C CA . ILE A 1 181 ? -10.704 -9.395 10.862 1.00 97.31 181 ILE A CA 1
ATOM 1427 C C . ILE A 1 181 ? -9.559 -10.345 10.456 1.00 97.31 181 ILE A C 1
ATOM 1429 O O . ILE A 1 181 ? -9.283 -10.518 9.270 1.00 97.31 181 ILE A O 1
ATOM 1433 N N . ASN A 1 182 ? -8.901 -11.020 11.410 1.00 95.38 182 ASN A N 1
ATOM 1434 C CA . ASN A 1 182 ? -7.694 -11.826 11.151 1.00 95.38 182 ASN A CA 1
ATOM 1435 C C . ASN A 1 182 ? -7.926 -13.348 11.188 1.00 95.38 182 ASN A C 1
ATOM 1437 O O . ASN A 1 182 ? -7.000 -14.131 10.936 1.00 95.38 182 ASN A O 1
ATOM 1441 N N . GLY A 1 183 ? -9.118 -13.793 11.587 1.00 96.75 183 GLY A N 1
ATOM 1442 C CA . GLY A 1 183 ? -9.458 -15.194 11.859 1.00 96.75 183 GLY A CA 1
ATOM 1443 C C . GLY A 1 183 ? -8.837 -15.768 13.142 1.00 96.75 183 GLY A C 1
ATOM 1444 O O . GLY A 1 183 ? -9.148 -16.901 13.514 1.00 96.75 183 GLY A O 1
ATOM 1445 N N . ARG A 1 184 ? -7.927 -15.039 13.809 1.00 97.00 184 ARG A N 1
ATOM 1446 C CA . ARG A 1 184 ? -7.278 -15.423 15.077 1.00 97.00 184 ARG A CA 1
ATOM 1447 C C . ARG A 1 184 ? -6.572 -14.240 15.748 1.00 97.00 184 ARG A C 1
ATOM 1449 O O . ARG A 1 184 ? -6.068 -13.349 15.072 1.00 97.00 184 ARG A O 1
ATOM 1456 N N . VAL A 1 185 ? -6.413 -14.316 17.069 1.00 96.56 185 VAL A N 1
ATOM 1457 C CA . VAL A 1 185 ? -5.638 -13.353 17.875 1.00 96.56 185 VAL A CA 1
ATOM 1458 C C . VAL A 1 185 ? -4.124 -13.555 17.696 1.00 96.56 185 VAL A C 1
ATOM 1460 O O . VAL A 1 185 ? -3.648 -14.671 17.467 1.00 96.56 185 VAL A O 1
ATOM 1463 N N . GLY A 1 186 ? -3.346 -12.475 17.833 1.00 93.44 186 GLY A N 1
ATOM 1464 C CA . GLY A 1 186 ? -1.878 -12.522 17.865 1.00 93.44 186 GLY A CA 1
ATOM 1465 C C . GLY A 1 186 ? -1.196 -12.447 16.498 1.00 93.44 186 GLY A C 1
ATOM 1466 O O . GLY A 1 186 ? -0.022 -12.801 16.379 1.00 93.44 186 GLY A O 1
ATOM 1467 N N . ARG A 1 187 ? -1.923 -12.023 15.460 1.00 93.00 187 ARG A N 1
ATOM 1468 C CA . ARG A 1 187 ? -1.414 -11.784 14.104 1.00 93.00 187 ARG A CA 1
ATOM 1469 C C . ARG A 1 187 ? -1.708 -10.339 13.703 1.00 93.00 187 ARG A C 1
ATOM 1471 O O . ARG A 1 187 ? -2.656 -9.756 14.205 1.00 93.00 187 ARG A O 1
ATOM 1478 N N . GLY A 1 188 ? -0.903 -9.817 12.782 1.00 94.19 188 GLY A N 1
ATOM 1479 C CA . GLY A 1 188 ? -1.136 -8.501 12.197 1.00 94.19 188 GLY A CA 1
ATOM 1480 C C . GLY A 1 188 ? -0.493 -7.388 13.013 1.00 94.19 188 GLY A C 1
ATOM 1481 O O . GLY A 1 188 ? -0.034 -7.597 14.142 1.00 94.19 188 GLY A O 1
ATOM 1482 N N . SER A 1 189 ? -0.339 -6.237 12.383 1.00 96.31 189 SER A N 1
ATOM 1483 C CA . SER A 1 189 ? 0.079 -4.986 13.027 1.00 96.31 189 SER A CA 1
ATOM 1484 C C . SER A 1 189 ? -1.054 -4.394 13.851 1.00 96.31 189 SER A C 1
ATOM 1486 O O . SER A 1 189 ? -0.770 -3.852 14.911 1.00 96.31 189 SER A O 1
ATOM 1488 N N . GLU A 1 190 ? -2.305 -4.664 13.489 1.00 97.50 190 GLU A N 1
ATOM 1489 C CA . GLU A 1 190 ? -3.515 -4.267 14.202 1.00 97.50 190 GLU A CA 1
ATOM 1490 C C . GLU A 1 190 ? -3.488 -4.817 15.633 1.00 97.50 190 GLU A C 1
ATOM 1492 O O . GLU A 1 190 ? -3.678 -4.073 16.590 1.00 97.50 190 GLU A O 1
ATOM 1497 N N . PHE A 1 191 ? -3.127 -6.098 15.810 1.00 97.75 191 PHE A N 1
ATOM 1498 C CA . PHE A 1 191 ? -2.918 -6.698 17.137 1.00 97.75 191 PHE A CA 1
ATOM 1499 C C . PHE A 1 191 ? -1.815 -5.990 17.932 1.00 97.75 191 PHE A C 1
ATOM 1501 O O . PHE A 1 191 ? -1.956 -5.772 19.134 1.00 97.75 191 PHE A O 1
ATOM 1508 N N . ARG A 1 192 ? -0.690 -5.661 17.284 1.00 97.38 192 ARG A N 1
ATOM 1509 C CA . ARG A 1 192 ? 0.457 -5.036 17.963 1.00 97.38 192 ARG A CA 1
ATOM 1510 C C . ARG A 1 192 ? 0.143 -3.603 18.373 1.00 97.38 192 ARG A C 1
ATOM 1512 O O . ARG A 1 192 ? 0.499 -3.207 19.477 1.00 97.38 192 ARG A O 1
ATOM 1519 N N . ASN A 1 193 ? -0.513 -2.857 17.495 1.00 97.75 193 ASN A N 1
ATOM 1520 C CA . ASN A 1 193 ? -0.928 -1.483 17.726 1.00 97.75 193 ASN A CA 1
ATOM 1521 C C . ASN A 1 193 ? -2.023 -1.448 18.799 1.00 97.75 193 ASN A C 1
ATOM 1523 O O . ASN A 1 193 ? -1.879 -0.711 19.764 1.00 97.75 193 ASN A O 1
ATOM 1527 N N . ALA A 1 194 ? -3.013 -2.347 18.745 1.00 98.12 194 ALA A N 1
ATOM 1528 C CA . ALA A 1 194 ? -4.018 -2.477 19.800 1.00 98.12 194 ALA A CA 1
ATOM 1529 C C . ALA A 1 194 ? -3.391 -2.806 21.163 1.00 98.12 194 ALA A C 1
ATOM 1531 O O . ALA A 1 194 ? -3.738 -2.183 22.159 1.00 98.12 194 ALA A O 1
ATOM 1532 N N . ALA A 1 195 ? -2.424 -3.732 21.222 1.00 98.12 195 ALA A N 1
ATOM 1533 C CA . ALA A 1 195 ? -1.721 -4.043 22.467 1.00 98.12 195 ALA A CA 1
ATOM 1534 C C . ALA A 1 195 ? -1.028 -2.805 23.060 1.00 98.12 195 ALA A C 1
ATOM 1536 O O . ALA A 1 195 ? -1.128 -2.577 24.264 1.00 98.12 195 ALA A O 1
ATOM 1537 N N . LYS A 1 196 ? -0.354 -2.000 22.225 1.00 97.81 196 LYS A N 1
ATOM 1538 C CA . LYS A 1 196 ? 0.299 -0.749 22.645 1.00 97.81 196 LYS A CA 1
ATOM 1539 C C . LYS A 1 196 ? -0.713 0.275 23.163 1.00 97.81 196 LYS A C 1
ATOM 1541 O O . LYS A 1 196 ? -0.516 0.800 24.252 1.00 97.81 196 LYS A O 1
ATOM 1546 N N . GLU A 1 197 ? -1.810 0.498 22.437 1.00 98.19 197 GLU A N 1
ATOM 1547 C CA . GLU A 1 197 ? -2.898 1.403 22.851 1.00 98.19 197 GLU A CA 1
ATOM 1548 C C . GLU A 1 197 ? -3.580 0.935 24.150 1.00 98.19 197 GLU A C 1
ATOM 1550 O O . GLU A 1 197 ? -4.051 1.746 24.941 1.00 98.19 197 GLU A O 1
ATOM 1555 N N . MET A 1 198 ? -3.569 -0.373 24.424 1.00 98.12 198 MET A N 1
ATOM 1556 C CA . MET A 1 198 ? -4.034 -0.966 25.684 1.00 98.12 198 MET A CA 1
ATOM 1557 C C . MET A 1 198 ? -2.996 -0.920 26.820 1.00 98.12 198 MET A C 1
ATOM 1559 O O . MET A 1 198 ? -3.252 -1.464 27.895 1.00 98.12 198 MET A O 1
ATOM 1563 N N . GLY A 1 199 ? -1.828 -0.306 26.606 1.00 97.88 199 GLY A N 1
ATOM 1564 C CA . GLY A 1 199 ? -0.789 -0.123 27.623 1.00 97.88 199 GLY A CA 1
ATOM 1565 C C . GLY A 1 199 ? 0.321 -1.177 27.629 1.00 97.88 199 GLY A C 1
ATOM 1566 O O . GLY A 1 199 ? 1.087 -1.243 28.591 1.00 97.88 199 GLY A O 1
ATOM 1567 N N . TRP A 1 200 ? 0.448 -2.012 26.592 1.00 97.38 200 TRP A N 1
ATOM 1568 C CA . TRP A 1 200 ? 1.618 -2.883 26.457 1.00 97.38 200 TRP A CA 1
ATOM 1569 C C . TRP A 1 200 ? 2.875 -2.038 26.222 1.00 97.38 200 TRP A C 1
ATOM 1571 O O . TRP A 1 200 ? 2.953 -1.270 25.262 1.00 97.38 200 TRP A O 1
ATOM 1581 N N . VAL A 1 201 ? 3.880 -2.219 27.078 1.00 95.62 201 VAL A N 1
ATOM 1582 C CA . VAL A 1 201 ? 5.186 -1.561 26.973 1.00 95.62 201 VAL A CA 1
ATOM 1583 C C . VAL A 1 201 ? 6.226 -2.609 26.601 1.00 95.62 201 VAL A C 1
ATOM 1585 O O . VAL A 1 201 ? 6.261 -3.691 27.193 1.00 95.62 201 VAL A O 1
ATOM 1588 N N . GLU A 1 202 ? 7.077 -2.292 25.625 1.00 93.31 202 GLU A N 1
ATOM 1589 C CA . GLU A 1 202 ? 8.200 -3.158 25.277 1.00 93.31 202 GLU A CA 1
ATOM 1590 C C . GLU A 1 202 ? 9.130 -3.273 26.493 1.00 93.31 202 GLU A C 1
ATOM 1592 O O . GLU A 1 202 ? 9.547 -2.241 27.030 1.00 93.31 202 GLU A O 1
ATOM 1597 N N . PRO A 1 203 ? 9.429 -4.494 26.979 1.00 90.75 203 PRO A N 1
ATOM 1598 C CA . PRO A 1 203 ? 10.360 -4.659 28.080 1.00 90.75 203 PRO A CA 1
ATOM 1599 C C . PRO A 1 203 ? 11.676 -3.993 27.699 1.00 90.75 203 PRO A C 1
ATOM 1601 O O . PRO A 1 203 ? 12.280 -4.362 26.693 1.00 90.75 203 PRO A O 1
ATOM 1604 N N . VAL A 1 204 ? 12.099 -2.997 28.480 1.00 88.62 204 VAL A N 1
ATOM 1605 C CA . VAL A 1 204 ? 13.429 -2.418 28.314 1.00 88.62 204 VAL A CA 1
ATOM 1606 C C . VAL A 1 204 ? 14.393 -3.572 28.520 1.00 88.62 204 VAL A C 1
ATOM 1608 O O . VAL A 1 204 ? 14.395 -4.181 29.594 1.00 88.62 204 VAL A O 1
ATOM 1611 N N . ASP A 1 205 ? 15.153 -3.904 27.478 1.00 83.12 205 ASP A N 1
ATOM 1612 C CA . ASP A 1 205 ? 16.316 -4.762 27.610 1.00 83.12 205 ASP A CA 1
ATOM 1613 C C . ASP A 1 205 ? 17.147 -4.127 28.720 1.00 83.12 205 ASP A C 1
ATOM 1615 O O . ASP A 1 205 ? 17.768 -3.084 28.516 1.00 83.12 205 ASP A O 1
ATOM 1619 N N . VAL A 1 206 ? 17.093 -4.701 29.922 1.00 75.12 206 VAL A N 1
ATOM 1620 C CA . VAL A 1 206 ? 18.020 -4.352 30.989 1.00 75.12 206 VAL A CA 1
ATOM 1621 C C . VAL A 1 206 ? 19.345 -4.886 30.480 1.00 75.12 206 VAL A C 1
ATOM 1623 O O . VAL A 1 206 ? 19.687 -6.048 30.686 1.00 75.12 206 VAL A O 1
ATOM 1626 N N . GLU A 1 207 ? 20.007 -4.083 29.650 1.00 67.19 207 GLU A N 1
ATOM 1627 C CA . GLU A 1 207 ? 21.365 -4.336 29.233 1.00 67.19 207 GLU A CA 1
ATOM 1628 C C . GLU A 1 207 ? 22.149 -4.499 30.524 1.00 67.19 207 GLU A C 1
ATOM 1630 O O . GLU A 1 207 ? 22.070 -3.651 31.415 1.00 67.19 207 GLU A O 1
ATOM 1635 N N . ASP A 1 208 ? 22.807 -5.646 30.661 1.00 56.00 208 ASP A N 1
ATOM 1636 C CA . ASP A 1 208 ? 23.713 -5.924 31.757 1.00 56.00 208 ASP A CA 1
ATOM 1637 C C . ASP A 1 208 ? 24.761 -4.796 31.805 1.00 56.00 208 ASP A C 1
ATOM 1639 O O . ASP A 1 208 ? 25.822 -4.884 31.193 1.00 56.00 208 ASP A O 1
ATOM 1643 N N . GLU A 1 209 ? 24.489 -3.729 32.564 1.00 58.53 209 GLU A N 1
ATOM 1644 C CA . GLU A 1 209 ? 25.450 -2.665 32.891 1.00 58.53 209 GLU A CA 1
ATOM 1645 C C . GLU A 1 209 ? 26.629 -3.198 33.731 1.00 58.53 209 GLU A C 1
ATOM 1647 O O . GLU A 1 209 ? 27.515 -2.454 34.153 1.00 58.53 209 GLU A O 1
ATOM 1652 N N . ALA A 1 210 ? 26.689 -4.505 33.974 1.00 56.22 210 ALA A N 1
ATOM 1653 C CA . ALA A 1 210 ? 27.782 -5.153 34.655 1.00 56.22 210 ALA A CA 1
ATOM 1654 C C . ALA A 1 210 ? 28.636 -5.949 33.657 1.00 56.22 210 ALA A C 1
ATOM 1656 O O . ALA A 1 210 ? 28.295 -7.069 33.292 1.00 56.22 210 ALA A O 1
ATOM 1657 N N . LEU A 1 211 ? 29.829 -5.402 33.381 1.00 55.12 211 LEU A N 1
ATOM 1658 C CA . LEU A 1 211 ? 31.049 -6.073 32.891 1.00 55.12 211 LEU A CA 1
ATOM 1659 C C . LEU A 1 211 ? 31.369 -5.919 31.391 1.00 55.12 211 LEU A C 1
ATOM 1661 O O . LEU A 1 211 ? 31.456 -6.890 30.645 1.00 55.12 211 LEU A O 1
ATOM 1665 N N . SER A 1 212 ? 31.714 -4.692 30.989 1.00 49.94 212 SER A N 1
ATOM 1666 C CA . SER A 1 212 ? 32.616 -4.445 29.857 1.00 49.94 212 SER A CA 1
ATOM 1667 C C . SER A 1 212 ? 33.994 -4.032 30.378 1.00 49.94 212 SER A C 1
ATOM 1669 O O . SER A 1 212 ? 34.222 -2.858 30.636 1.00 49.94 212 SER A O 1
ATOM 1671 N N . ASP A 1 213 ? 34.897 -5.005 30.496 1.00 52.97 213 ASP A N 1
ATOM 1672 C CA . ASP A 1 213 ? 36.341 -4.829 30.282 1.00 52.97 213 ASP A CA 1
ATOM 1673 C C . ASP A 1 213 ? 36.913 -6.195 29.869 1.00 52.97 213 ASP A C 1
ATOM 1675 O O . ASP A 1 213 ? 37.511 -6.935 30.649 1.00 52.97 213 ASP A O 1
ATOM 1679 N N . GLY A 1 214 ? 36.641 -6.598 28.629 1.00 57.19 214 GLY A N 1
ATOM 1680 C CA . GLY A 1 214 ? 37.145 -7.864 28.108 1.00 57.19 214 GLY A CA 1
ATOM 1681 C C . GLY A 1 214 ? 36.837 -8.058 26.634 1.00 57.19 214 GLY A C 1
ATOM 1682 O O . GLY A 1 214 ? 35.786 -8.591 26.285 1.00 57.19 214 GLY A O 1
ATOM 1683 N N . GLU A 1 215 ? 37.775 -7.647 25.778 1.00 57.97 215 GLU A N 1
ATOM 1684 C CA . GLU A 1 215 ? 37.797 -7.895 24.332 1.00 57.97 215 GLU A CA 1
ATOM 1685 C C . GLU A 1 215 ? 37.506 -9.370 23.999 1.00 57.97 215 GLU A C 1
ATOM 1687 O O . GLU A 1 215 ? 38.406 -10.206 23.933 1.00 57.97 215 GLU A O 1
ATOM 1692 N N . SER A 1 216 ? 36.245 -9.699 23.733 1.00 49.44 216 SER A N 1
ATOM 1693 C CA . SER A 1 216 ? 35.857 -11.017 23.233 1.00 49.44 216 SER A CA 1
ATOM 1694 C C . SER A 1 216 ? 35.449 -10.894 21.772 1.00 49.44 216 SER A C 1
ATOM 1696 O O . SER A 1 216 ? 34.284 -10.725 21.420 1.00 49.44 216 SER A O 1
ATOM 1698 N N . LYS A 1 217 ? 36.458 -10.951 20.897 1.00 60.62 217 LYS A N 1
ATOM 1699 C CA . LYS A 1 217 ? 36.275 -11.111 19.452 1.00 60.62 217 LYS A CA 1
ATOM 1700 C C . LYS A 1 217 ? 35.802 -12.534 19.159 1.00 60.62 217 LYS A C 1
ATOM 1702 O O . LYS A 1 217 ? 36.572 -13.479 19.281 1.00 60.62 217 LYS A O 1
ATOM 1707 N N . GLY A 1 218 ? 34.564 -12.650 18.686 1.00 62.88 218 GLY A N 1
ATOM 1708 C CA . GLY A 1 218 ? 34.085 -13.821 17.953 1.00 62.88 218 GLY A CA 1
ATOM 1709 C C . GLY A 1 218 ? 33.469 -14.910 18.826 1.00 62.88 218 GLY A C 1
ATOM 1710 O O . GLY A 1 218 ? 34.104 -15.910 19.133 1.00 62.88 218 GLY A O 1
ATOM 1711 N N . GLY A 1 219 ? 32.189 -14.766 19.152 1.00 48.72 219 GLY A N 1
ATOM 1712 C CA . GLY A 1 219 ? 31.380 -15.850 19.701 1.00 48.72 219 GLY A CA 1
ATOM 1713 C C . GLY A 1 219 ? 29.928 -15.610 19.331 1.00 48.72 219 GLY A C 1
ATOM 1714 O O . GLY A 1 219 ? 29.441 -14.503 19.526 1.00 48.72 219 GLY A O 1
ATOM 1715 N N . GLY A 1 220 ? 29.272 -16.604 18.724 1.00 54.00 220 GLY A N 1
ATOM 1716 C CA . GLY A 1 220 ? 27.904 -16.509 18.216 1.00 54.00 220 GLY A CA 1
ATOM 1717 C C . GLY A 1 220 ? 26.962 -15.870 19.230 1.00 54.00 220 GLY A C 1
ATOM 1718 O O . GLY A 1 220 ? 26.634 -16.488 20.239 1.00 54.00 220 GLY A O 1
ATOM 1719 N N . GLY A 1 221 ? 26.555 -14.630 18.953 1.00 60.88 221 GLY A N 1
ATOM 1720 C CA . GLY A 1 221 ? 25.609 -13.909 19.789 1.00 60.88 221 GLY A CA 1
ATOM 1721 C C . GLY A 1 221 ? 24.331 -14.724 19.878 1.00 60.88 221 GLY A C 1
ATOM 1722 O O . GLY A 1 221 ? 23.676 -14.964 18.858 1.00 60.88 221 GLY A O 1
ATOM 1723 N N . ALA A 1 222 ? 24.008 -15.191 21.084 1.00 71.06 222 ALA A N 1
ATOM 1724 C CA . ALA A 1 222 ? 22.704 -15.755 21.370 1.00 71.06 222 ALA A CA 1
ATOM 1725 C C . ALA A 1 222 ? 21.671 -14.730 20.893 1.00 71.06 222 ALA A C 1
ATOM 1727 O O . ALA A 1 222 ? 21.690 -13.579 21.331 1.00 71.06 222 ALA A O 1
ATOM 1728 N N . LYS A 1 223 ? 20.834 -15.113 19.922 1.00 78.94 223 LYS A N 1
ATOM 1729 C CA . LYS A 1 223 ? 19.742 -14.256 19.463 1.00 78.94 223 LYS A CA 1
ATOM 1730 C C . LYS A 1 223 ? 18.880 -13.977 20.690 1.00 78.94 223 LYS A C 1
ATOM 1732 O O . LYS A 1 223 ? 18.213 -14.896 21.155 1.00 78.94 223 LYS A O 1
ATOM 1737 N N . LYS A 1 224 ? 18.930 -12.751 21.225 1.00 78.25 224 LYS A N 1
ATOM 1738 C CA . LYS A 1 224 ? 17.989 -12.307 22.255 1.00 78.25 224 LYS A CA 1
ATOM 1739 C C . LYS A 1 224 ? 16.585 -12.580 21.714 1.00 78.25 224 LYS A C 1
ATOM 1741 O O . LYS A 1 224 ? 16.219 -12.074 20.649 1.00 78.25 224 LYS A O 1
ATOM 1746 N N . GLU A 1 225 ? 15.843 -13.453 22.384 1.00 84.75 225 GLU A N 1
ATOM 1747 C CA . GLU A 1 225 ? 14.456 -13.722 22.0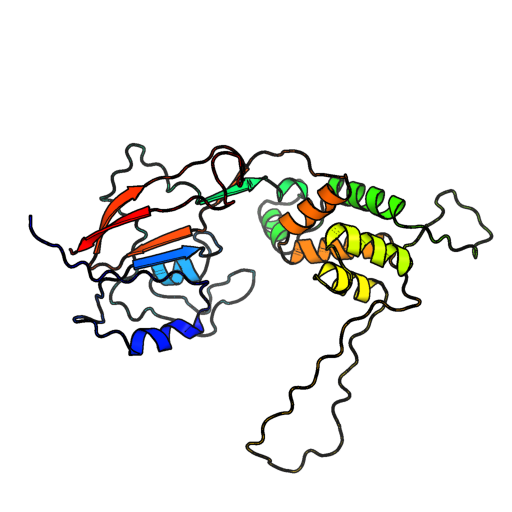26 1.00 84.75 225 GLU A CA 1
ATOM 1748 C C . GLU A 1 225 ? 13.653 -12.465 22.354 1.00 84.75 225 GLU A C 1
ATOM 1750 O O . GLU A 1 225 ? 13.466 -12.131 23.521 1.00 84.75 225 GLU A O 1
ATOM 1755 N N . LYS A 1 226 ? 13.222 -11.730 21.321 1.00 86.00 226 LYS A N 1
ATOM 1756 C CA . LYS A 1 226 ? 12.346 -10.570 21.506 1.00 86.00 226 LYS A CA 1
ATOM 1757 C C . LYS A 1 226 ? 11.098 -11.015 22.263 1.00 86.00 226 LYS A C 1
ATOM 1759 O O . LYS A 1 226 ? 10.457 -11.993 21.866 1.00 86.00 226 LYS A O 1
ATOM 1764 N N . ALA A 1 227 ? 10.758 -10.295 23.330 1.00 91.38 227 ALA A N 1
ATOM 1765 C CA . ALA A 1 227 ? 9.568 -10.582 24.114 1.00 91.38 227 ALA A CA 1
ATOM 1766 C C . ALA A 1 227 ? 8.330 -10.602 23.207 1.00 91.38 227 ALA A C 1
ATOM 1768 O O . ALA A 1 227 ? 8.128 -9.729 22.359 1.00 91.38 227 ALA A O 1
ATOM 1769 N N . ARG A 1 228 ? 7.497 -11.631 23.362 1.00 94.19 228 ARG A N 1
ATOM 1770 C CA . ARG A 1 228 ? 6.273 -11.762 22.574 1.00 94.19 228 ARG A CA 1
ATOM 1771 C C . ARG A 1 228 ? 5.253 -10.721 23.040 1.00 94.19 228 ARG A C 1
ATOM 1773 O O . ARG A 1 228 ? 4.919 -10.683 24.220 1.00 94.19 228 ARG A O 1
ATOM 1780 N N . ILE A 1 229 ? 4.726 -9.930 22.106 1.00 96.31 229 ILE A N 1
ATOM 1781 C CA . ILE A 1 229 ? 3.638 -8.976 22.371 1.00 96.31 229 ILE A CA 1
ATOM 1782 C C . ILE A 1 229 ? 2.377 -9.739 22.804 1.00 96.31 229 ILE A C 1
ATOM 1784 O O . ILE A 1 229 ? 2.006 -10.735 22.173 1.00 96.31 229 ILE A O 1
ATOM 1788 N N . VAL A 1 230 ? 1.727 -9.269 23.872 1.00 97.19 230 VAL A N 1
ATOM 1789 C CA . VAL A 1 230 ? 0.480 -9.814 24.436 1.00 97.19 230 VAL A CA 1
ATOM 1790 C C . VAL A 1 230 ? -0.483 -8.675 24.774 1.00 97.19 230 VAL A C 1
ATOM 1792 O O . VAL A 1 230 ? -0.032 -7.576 25.084 1.00 97.19 230 VAL A O 1
ATOM 1795 N N . LEU A 1 231 ? -1.793 -8.933 24.739 1.00 98.12 231 LEU A N 1
ATOM 1796 C CA . LEU A 1 231 ? -2.788 -7.968 25.221 1.00 98.12 231 LEU A CA 1
ATOM 1797 C C . LEU A 1 231 ? -2.727 -7.901 26.761 1.00 98.12 231 LEU A C 1
ATOM 1799 O O . LEU A 1 231 ? -2.789 -8.959 27.402 1.00 98.12 231 LEU A O 1
ATOM 1803 N N . PRO A 1 232 ? -2.590 -6.708 27.371 1.00 97.88 232 PRO A N 1
ATOM 1804 C CA . PRO A 1 232 ? -2.651 -6.557 28.824 1.00 97.88 232 PRO A CA 1
ATOM 1805 C C . PRO A 1 232 ? -4.010 -7.019 29.376 1.00 97.88 232 PRO A C 1
ATOM 1807 O O . PRO A 1 232 ? -5.050 -6.715 28.796 1.00 97.88 232 PRO A O 1
ATOM 1810 N N . GLN A 1 233 ? -4.014 -7.765 30.487 1.00 97.31 233 GLN A N 1
ATOM 1811 C CA . GLN A 1 233 ? -5.237 -8.370 31.054 1.00 97.31 233 GLN A CA 1
ATOM 1812 C C . GLN A 1 233 ? -6.237 -7.332 31.581 1.00 97.31 233 GLN A C 1
ATOM 1814 O O . GLN A 1 233 ? -7.444 -7.546 31.543 1.00 97.31 233 GLN A O 1
ATOM 1819 N N . ASP A 1 234 ? -5.716 -6.214 32.065 1.00 96.50 234 ASP A N 1
ATOM 1820 C CA . ASP A 1 234 ? -6.424 -5.026 32.535 1.00 96.50 234 ASP A CA 1
ATOM 1821 C C . ASP A 1 234 ? -6.412 -3.891 31.498 1.00 96.50 234 ASP A C 1
ATOM 1823 O O . ASP A 1 234 ? -6.853 -2.779 31.785 1.00 96.50 234 ASP A O 1
ATOM 1827 N N . GLY A 1 235 ? -5.924 -4.176 30.287 1.00 96.75 235 GLY A N 1
ATOM 1828 C CA . GLY A 1 235 ? -5.882 -3.220 29.195 1.00 96.75 235 GLY A CA 1
ATOM 1829 C C . GLY A 1 235 ? -7.284 -2.861 28.713 1.00 96.75 235 GLY A C 1
ATOM 1830 O O . GLY A 1 235 ? -8.158 -3.720 28.567 1.00 96.75 235 GLY A O 1
ATOM 1831 N N . ILE A 1 236 ? -7.478 -1.577 28.431 1.00 97.19 236 ILE A N 1
ATOM 1832 C CA . ILE A 1 236 ? -8.710 -1.027 27.872 1.00 97.19 236 ILE A CA 1
ATOM 1833 C C . ILE A 1 236 ? -8.351 -0.328 26.568 1.00 97.19 236 ILE A C 1
ATOM 1835 O O . ILE A 1 236 ? -7.461 0.517 26.550 1.00 97.19 236 ILE A O 1
ATOM 1839 N N . LEU A 1 237 ? -9.058 -0.661 25.490 1.00 97.69 237 LEU A N 1
ATOM 1840 C CA . LEU A 1 237 ? -8.951 0.051 24.224 1.00 97.69 237 LEU A CA 1
ATOM 1841 C C . LEU A 1 237 ? -10.083 1.081 24.144 1.00 97.69 237 LEU A C 1
ATOM 1843 O O . LEU A 1 237 ? -11.265 0.724 24.109 1.00 97.69 237 LEU A O 1
ATOM 1847 N N . SER A 1 238 ? -9.718 2.363 24.172 1.00 96.50 238 SER A N 1
ATOM 1848 C CA . SER A 1 238 ? -10.650 3.478 23.980 1.00 96.50 238 SER A CA 1
ATOM 1849 C C . SER A 1 238 ? -11.027 3.635 22.502 1.00 96.50 238 SER A C 1
ATOM 1851 O O . SER A 1 238 ? -10.393 3.047 21.626 1.00 96.50 238 SER A O 1
ATOM 1853 N N . LEU A 1 239 ? -12.040 4.458 22.205 1.00 96.50 239 LEU A N 1
ATOM 1854 C CA . LEU A 1 239 ? -12.402 4.792 20.823 1.00 96.50 239 LEU A CA 1
ATOM 1855 C C . LEU A 1 239 ? -11.233 5.468 20.098 1.00 96.50 239 LEU A C 1
ATOM 1857 O O . LEU A 1 239 ? -10.927 5.114 18.965 1.00 96.50 239 LEU A O 1
ATOM 1861 N N . GLU A 1 240 ? -10.569 6.410 20.769 1.00 97.25 240 GLU A N 1
ATOM 1862 C CA . GLU A 1 240 ? -9.380 7.081 20.241 1.00 97.25 240 GLU A CA 1
ATOM 1863 C C . GLU A 1 240 ? -8.268 6.070 19.947 1.00 97.25 240 GLU A C 1
ATOM 1865 O O . GLU A 1 240 ? -7.758 6.043 18.833 1.00 97.25 240 GLU A O 1
ATOM 1870 N N . GLY A 1 241 ? -7.974 5.162 20.885 1.00 97.88 241 GLY A N 1
ATOM 1871 C CA . GLY A 1 241 ? -6.978 4.114 20.671 1.00 97.88 241 GLY A CA 1
ATOM 1872 C C . GLY A 1 241 ? -7.348 3.180 19.517 1.00 97.88 241 GLY A C 1
ATOM 1873 O O . GLY A 1 241 ? -6.502 2.832 18.700 1.00 97.88 241 GLY A O 1
A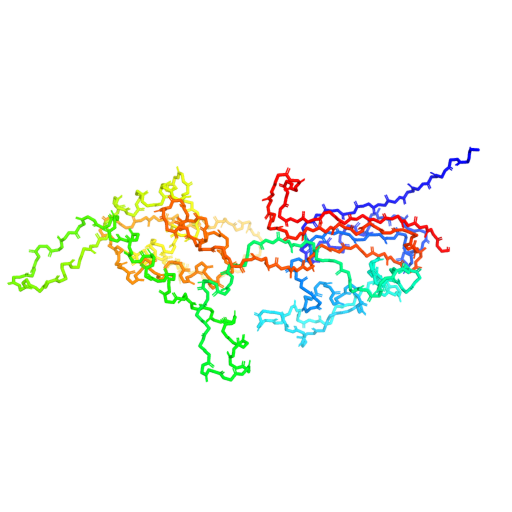TOM 1874 N N . PHE A 1 242 ? -8.627 2.820 19.379 1.00 98.25 242 PHE A N 1
ATOM 1875 C CA . PHE A 1 242 ? -9.107 2.028 18.247 1.00 98.25 242 PHE A CA 1
ATOM 1876 C C . PHE A 1 242 ? -8.891 2.747 16.908 1.00 98.25 242 PHE A C 1
ATOM 1878 O O . PHE A 1 242 ? -8.401 2.133 15.963 1.00 98.25 242 PHE A O 1
ATOM 1885 N N . VAL A 1 243 ? -9.192 4.047 16.824 1.00 98.12 243 VAL A N 1
ATOM 1886 C CA . VAL A 1 243 ? -8.919 4.860 15.625 1.00 98.12 243 VAL A CA 1
ATOM 1887 C C . VAL A 1 243 ? -7.412 4.966 15.364 1.00 98.12 243 VAL A C 1
ATOM 1889 O O . VAL A 1 243 ? -6.989 4.769 14.225 1.00 98.12 243 VAL A O 1
ATOM 1892 N N . ASN A 1 244 ? -6.593 5.166 16.402 1.00 98.00 244 ASN A N 1
ATOM 1893 C CA . ASN A 1 244 ? -5.131 5.243 16.302 1.00 98.00 244 ASN A CA 1
ATOM 1894 C C . ASN A 1 244 ? -4.503 3.964 15.732 1.00 98.00 244 ASN A C 1
ATOM 1896 O O . ASN A 1 244 ? -3.491 4.041 15.027 1.00 98.00 244 ASN A O 1
ATOM 1900 N N . VAL A 1 245 ? -5.101 2.790 15.980 1.00 98.25 245 VAL A N 1
ATOM 1901 C CA . VAL A 1 245 ? -4.667 1.542 15.336 1.00 98.25 245 VAL A CA 1
ATOM 1902 C C . VAL A 1 245 ? -4.766 1.661 13.816 1.00 98.25 245 VAL A C 1
ATOM 1904 O O . VAL A 1 245 ? -3.777 1.415 13.130 1.00 98.25 245 VAL A O 1
ATOM 1907 N N . TYR A 1 246 ? -5.913 2.090 13.286 1.00 98.38 246 TYR A N 1
ATOM 1908 C CA . TYR A 1 246 ? -6.110 2.222 11.839 1.00 98.38 246 TYR A CA 1
ATOM 1909 C C . TYR A 1 246 ? -5.364 3.416 11.241 1.00 98.38 246 TYR A C 1
ATOM 1911 O O . TYR A 1 246 ? -4.904 3.324 10.107 1.00 98.38 246 TYR A O 1
ATOM 1919 N N . GLU A 1 247 ? -5.172 4.510 11.984 1.00 97.44 247 GLU A N 1
ATOM 1920 C CA . GLU A 1 247 ? -4.272 5.584 11.542 1.00 97.44 247 GLU A CA 1
ATOM 1921 C C . GLU A 1 247 ? -2.825 5.091 11.421 1.00 97.44 247 GLU A C 1
ATOM 1923 O O . GLU A 1 247 ? -2.113 5.481 10.500 1.00 97.44 247 GLU A O 1
ATOM 1928 N N . SER A 1 248 ? -2.387 4.196 12.309 1.00 96.06 248 SER A N 1
ATOM 1929 C CA . SER A 1 248 ? -1.061 3.579 12.207 1.00 96.06 248 SER A CA 1
ATOM 1930 C C . SER A 1 248 ? -0.952 2.680 10.972 1.00 96.06 248 SER A C 1
ATOM 1932 O O . SER A 1 248 ? 0.039 2.763 10.254 1.00 96.06 248 SER A O 1
ATOM 1934 N N . GLU A 1 249 ? -1.982 1.883 10.662 1.00 96.75 249 GLU A N 1
ATOM 1935 C CA . GLU A 1 249 ? -2.027 1.112 9.409 1.00 96.75 249 GLU A CA 1
ATOM 1936 C C . GLU A 1 249 ? -2.018 2.023 8.167 1.00 96.75 249 GLU A C 1
ATOM 1938 O O . GLU A 1 249 ? -1.367 1.707 7.170 1.00 96.75 249 GLU A O 1
ATOM 1943 N N . LEU A 1 250 ? -2.705 3.171 8.227 1.00 95.50 250 LEU A N 1
ATOM 1944 C CA . LEU A 1 250 ? -2.763 4.141 7.132 1.00 95.50 250 LEU A CA 1
ATOM 1945 C C . LEU A 1 250 ? -1.384 4.752 6.857 1.00 95.50 250 LEU A C 1
ATOM 1947 O O . LEU A 1 250 ? -0.971 4.817 5.702 1.00 95.50 250 LEU A O 1
ATOM 1951 N N . ARG A 1 251 ? -0.650 5.135 7.910 1.00 92.94 251 ARG A N 1
ATOM 1952 C CA . ARG A 1 251 ? 0.736 5.634 7.807 1.00 92.94 251 ARG A CA 1
ATOM 1953 C C . ARG A 1 251 ? 1.706 4.580 7.270 1.00 92.94 251 ARG A C 1
ATOM 1955 O O . ARG A 1 251 ? 2.709 4.932 6.667 1.00 92.94 251 ARG A O 1
ATOM 1962 N N . GLU A 1 252 ? 1.401 3.296 7.453 1.00 90.25 252 GLU A N 1
ATOM 1963 C CA . GLU A 1 252 ? 2.143 2.179 6.853 1.00 90.25 252 GLU A CA 1
ATOM 1964 C C . GLU A 1 252 ? 1.691 1.854 5.409 1.00 90.25 252 GLU A C 1
ATOM 1966 O O . GLU A 1 252 ? 2.137 0.859 4.837 1.00 90.25 252 GLU A O 1
ATOM 1971 N N . GLY A 1 253 ? 0.796 2.653 4.812 1.00 90.56 253 GLY A N 1
ATOM 1972 C CA . GLY A 1 253 ? 0.337 2.491 3.427 1.00 90.56 253 GLY A CA 1
ATOM 1973 C C . GLY A 1 253 ? -0.650 1.338 3.210 1.00 90.56 253 GLY A C 1
ATOM 1974 O O . GLY A 1 253 ? -0.833 0.871 2.085 1.00 90.56 253 GLY A O 1
ATOM 1975 N N . LYS A 1 254 ? -1.308 0.838 4.262 1.00 92.94 254 LYS A N 1
ATOM 1976 C CA . LYS A 1 254 ? -2.142 -0.378 4.194 1.00 92.94 254 LYS A CA 1
ATOM 1977 C C . LYS A 1 254 ? -3.610 -0.112 3.882 1.00 92.94 254 LYS A C 1
ATOM 1979 O O . LYS A 1 254 ? -4.508 -0.663 4.518 1.00 92.94 254 LYS A O 1
ATOM 1984 N N . PHE A 1 255 ? -3.865 0.677 2.844 1.00 93.69 255 PHE A N 1
ATOM 1985 C CA . PHE A 1 255 ? -5.216 1.058 2.416 1.00 93.69 255 PHE A CA 1
ATOM 1986 C C . PHE A 1 255 ? -6.149 -0.150 2.223 1.00 93.69 255 PHE A C 1
ATOM 1988 O O . PHE A 1 255 ? -7.278 -0.155 2.711 1.00 93.69 255 PHE A O 1
ATOM 1995 N N . TRP A 1 256 ? -5.664 -1.212 1.572 1.00 91.56 256 TRP A N 1
ATOM 1996 C CA . TRP A 1 256 ? -6.450 -2.425 1.313 1.00 91.56 256 TRP A CA 1
ATOM 1997 C C . TRP A 1 256 ? -6.754 -3.240 2.568 1.00 91.56 256 TRP A C 1
ATOM 1999 O O . TRP A 1 256 ? -7.843 -3.802 2.659 1.00 91.56 256 TRP A O 1
ATOM 2009 N N . GLY A 1 257 ? -5.830 -3.288 3.535 1.00 94.44 257 GLY A N 1
ATOM 2010 C CA . GLY A 1 257 ? -6.067 -3.945 4.824 1.00 94.44 257 GLY A CA 1
ATOM 2011 C C . GLY A 1 257 ? -7.204 -3.259 5.577 1.00 94.44 257 GLY A C 1
ATOM 2012 O O . GLY A 1 257 ? -8.182 -3.901 5.947 1.00 94.44 257 GLY A O 1
ATOM 2013 N N . ILE A 1 258 ? -7.146 -1.925 5.660 1.00 97.31 258 ILE A N 1
ATOM 2014 C CA . ILE A 1 258 ? -8.200 -1.109 6.276 1.00 97.31 258 ILE A CA 1
ATOM 2015 C C . ILE A 1 258 ? -9.540 -1.314 5.554 1.00 97.31 258 ILE A C 1
ATOM 2017 O O . ILE A 1 258 ? -10.560 -1.569 6.194 1.00 97.31 258 ILE A O 1
ATOM 2021 N N . ALA A 1 259 ? -9.560 -1.236 4.220 1.00 96.19 259 ALA A N 1
ATOM 2022 C CA . ALA A 1 259 ? -10.784 -1.409 3.437 1.00 96.19 259 ALA A CA 1
ATOM 2023 C C . ALA A 1 259 ? -11.404 -2.808 3.606 1.00 96.19 259 ALA A C 1
ATOM 2025 O O . ALA A 1 259 ? -12.626 -2.931 3.729 1.00 96.19 259 ALA A O 1
ATOM 2026 N N . HIS A 1 260 ? -10.572 -3.855 3.641 1.00 95.31 260 HIS A N 1
ATOM 2027 C CA . HIS A 1 260 ? -11.001 -5.224 3.915 1.00 95.31 260 HIS A CA 1
ATOM 2028 C C . HIS A 1 260 ? -11.637 -5.339 5.303 1.00 95.31 260 HIS A C 1
ATOM 2030 O O . HIS A 1 260 ? -12.746 -5.860 5.427 1.00 95.31 260 HIS A O 1
ATOM 2036 N N . ASP A 1 261 ? -10.981 -4.807 6.330 1.00 97.94 261 ASP A N 1
ATOM 2037 C CA . ASP A 1 261 ? -11.451 -4.873 7.711 1.00 97.94 261 ASP A CA 1
ATOM 2038 C C . ASP A 1 261 ? -12.791 -4.152 7.884 1.00 97.94 261 ASP A C 1
ATOM 2040 O O . ASP A 1 261 ? -13.738 -4.712 8.446 1.00 97.94 261 ASP A O 1
ATOM 2044 N N . LEU A 1 262 ? -12.922 -2.947 7.316 1.00 98.12 262 LEU A N 1
ATOM 2045 C CA . LEU A 1 262 ? -14.191 -2.217 7.265 1.00 98.12 262 LEU A CA 1
ATOM 2046 C C . LEU A 1 262 ? -15.295 -3.058 6.606 1.00 98.12 262 LEU A C 1
ATOM 2048 O O . LEU A 1 262 ? -16.408 -3.132 7.131 1.00 98.12 262 LEU A O 1
ATOM 2052 N N . ALA A 1 263 ? -15.000 -3.728 5.488 1.00 96.75 263 ALA A N 1
ATOM 2053 C CA . ALA A 1 263 ? -15.965 -4.567 4.784 1.00 96.75 263 ALA A CA 1
ATOM 2054 C C . ALA A 1 263 ? -16.378 -5.811 5.587 1.00 96.75 263 ALA A C 1
ATOM 2056 O O . ALA A 1 263 ? -17.575 -6.087 5.697 1.00 96.75 263 ALA A O 1
ATOM 2057 N N . VAL A 1 264 ? -15.422 -6.525 6.193 1.00 97.19 264 VAL A N 1
ATOM 2058 C CA . VAL A 1 264 ? -15.680 -7.688 7.064 1.00 97.19 264 VAL A CA 1
ATOM 2059 C C . VAL A 1 264 ? -16.564 -7.301 8.245 1.00 97.19 264 VAL A C 1
ATOM 2061 O O . VAL A 1 264 ? -17.477 -8.039 8.615 1.00 97.19 264 VAL A O 1
ATOM 2064 N N . MET A 1 265 ? -16.361 -6.104 8.791 1.00 98.06 265 MET A N 1
ATOM 2065 C CA . MET A 1 265 ? -17.175 -5.575 9.879 1.00 98.06 265 MET A CA 1
ATOM 2066 C C . MET A 1 265 ? -18.488 -4.934 9.398 1.00 98.06 265 MET A C 1
ATOM 2068 O O . MET A 1 265 ? -19.250 -4.416 10.211 1.00 98.06 265 MET A O 1
ATOM 2072 N N . GLY A 1 266 ? -18.821 -4.980 8.107 1.00 97.81 266 GLY A N 1
ATOM 2073 C CA . GLY A 1 266 ? -20.100 -4.499 7.571 1.00 97.81 266 GLY A CA 1
ATOM 2074 C C . GLY A 1 266 ? -20.197 -2.983 7.361 1.00 97.81 266 GLY A C 1
ATOM 2075 O O . GLY A 1 266 ? -21.300 -2.460 7.261 1.00 97.81 266 GLY A O 1
ATOM 2076 N N . GLU A 1 267 ? -19.067 -2.284 7.285 1.00 98.19 267 GLU A N 1
ATOM 2077 C CA . GLU A 1 267 ? -18.950 -0.846 6.991 1.00 98.19 267 GLU A CA 1
ATOM 2078 C C . GLU A 1 267 ? -18.129 -0.604 5.712 1.00 98.19 267 GLU A C 1
ATOM 2080 O O . GLU A 1 267 ? -17.337 0.336 5.637 1.00 98.19 267 GLU A O 1
ATOM 2085 N N . ALA A 1 268 ? -18.315 -1.454 4.695 1.00 97.25 268 ALA A N 1
ATOM 2086 C CA . ALA A 1 268 ? -17.585 -1.384 3.429 1.00 97.25 268 ALA A CA 1
ATOM 2087 C C . ALA A 1 268 ? -17.579 0.035 2.830 1.00 97.25 268 ALA A C 1
ATOM 2089 O O . ALA A 1 268 ? -18.604 0.731 2.822 1.00 97.25 268 ALA A O 1
ATOM 2090 N N . LEU A 1 269 ? -16.415 0.445 2.324 1.00 95.75 269 LEU A N 1
ATOM 2091 C CA . LEU A 1 269 ? -16.249 1.714 1.623 1.00 95.75 269 LEU A CA 1
ATOM 2092 C C . LEU A 1 269 ? -17.100 1.740 0.339 1.00 95.75 269 LEU A C 1
ATOM 2094 O O . LEU A 1 269 ? -17.331 0.686 -0.264 1.00 95.75 269 LEU A O 1
ATOM 2098 N N . PRO A 1 270 ? -17.603 2.918 -0.074 1.00 95.75 270 PRO A N 1
ATOM 2099 C CA . PRO A 1 270 ? -18.324 3.049 -1.333 1.00 95.75 270 PRO A CA 1
ATOM 2100 C C . PRO A 1 270 ? -17.392 2.822 -2.533 1.00 95.75 270 PRO A C 1
ATOM 2102 O O . PRO A 1 270 ? -16.174 2.910 -2.417 1.00 95.75 270 PRO A O 1
ATOM 2105 N N . ASP A 1 271 ? -17.974 2.557 -3.700 1.00 93.25 271 ASP A N 1
ATOM 2106 C CA . ASP A 1 271 ? -17.225 2.506 -4.958 1.00 93.25 271 ASP A CA 1
ATOM 2107 C C . ASP A 1 271 ? -16.872 3.933 -5.418 1.00 93.25 271 ASP A C 1
ATOM 2109 O O . ASP A 1 271 ? -17.770 4.748 -5.647 1.00 93.25 271 ASP A O 1
ATOM 2113 N N . ALA A 1 272 ? -15.575 4.227 -5.536 1.00 93.19 272 ALA A N 1
ATOM 2114 C CA . ALA A 1 272 ? -15.037 5.497 -6.034 1.00 93.19 272 ALA A CA 1
ATOM 2115 C C . ALA A 1 272 ? -14.362 5.369 -7.412 1.00 93.19 272 ALA A C 1
ATOM 2117 O O . ALA A 1 272 ? -13.715 6.306 -7.877 1.00 93.19 272 ALA A O 1
ATOM 2118 N N . GLY A 1 273 ? -14.529 4.231 -8.091 1.00 93.94 273 GLY A N 1
ATOM 2119 C CA . GLY A 1 273 ? -13.885 3.950 -9.368 1.00 93.94 273 GLY A CA 1
ATOM 2120 C C . GLY A 1 273 ? -12.555 3.213 -9.216 1.00 93.94 273 GLY A C 1
ATOM 2121 O O . GLY A 1 273 ? -12.383 2.381 -8.322 1.00 93.94 273 GLY A O 1
ATOM 2122 N N . VAL A 1 274 ? -11.634 3.475 -10.146 1.00 93.88 274 VAL A N 1
ATOM 2123 C CA . VAL A 1 274 ? -10.361 2.755 -10.274 1.00 93.88 274 VAL A CA 1
ATOM 2124 C C . VAL A 1 274 ? -9.173 3.654 -9.963 1.00 93.88 274 VAL A C 1
ATOM 2126 O O . VAL A 1 274 ? -9.064 4.758 -10.493 1.00 93.88 274 VAL A O 1
ATOM 2129 N N . PHE A 1 275 ? -8.260 3.134 -9.152 1.00 93.62 275 PHE A N 1
ATOM 2130 C CA . PHE A 1 275 ? -6.879 3.575 -9.097 1.00 93.62 275 PHE A CA 1
ATOM 2131 C C . PHE A 1 275 ? -6.078 2.795 -10.140 1.00 93.62 275 PHE A C 1
ATOM 2133 O O . PHE A 1 275 ? -6.127 1.562 -10.185 1.00 93.62 275 PHE A O 1
ATOM 2140 N N . GLU A 1 276 ? -5.330 3.521 -10.961 1.00 94.31 276 GLU A N 1
ATOM 2141 C CA . GLU A 1 276 ? -4.505 2.966 -12.025 1.00 94.31 276 GLU A CA 1
ATOM 2142 C C . GLU A 1 276 ? -3.054 3.394 -11.822 1.00 94.31 276 GLU A C 1
ATOM 2144 O O . GLU A 1 276 ? -2.745 4.582 -11.738 1.00 94.31 276 GLU A O 1
ATOM 2149 N N . SER A 1 277 ? -2.146 2.425 -11.778 1.00 93.56 277 SER A N 1
ATOM 2150 C CA . SER A 1 277 ? -0.710 2.688 -11.732 1.00 93.56 277 SER A CA 1
ATOM 2151 C C . SER A 1 277 ? 0.056 1.652 -12.539 1.00 93.56 277 SER A C 1
ATOM 2153 O O . SER A 1 277 ? -0.464 0.593 -12.888 1.00 93.56 277 SER A O 1
ATOM 2155 N N . ARG A 1 278 ? 1.310 1.949 -12.871 1.00 94.69 278 ARG A N 1
ATOM 2156 C CA . ARG A 1 278 ? 2.201 1.023 -13.568 1.00 94.69 278 ARG A CA 1
ATOM 2157 C C . ARG A 1 278 ? 3.368 0.665 -12.664 1.00 94.69 278 ARG A C 1
ATOM 2159 O O . ARG A 1 278 ? 4.347 1.404 -12.608 1.00 94.69 278 ARG A O 1
ATOM 2166 N N . TYR A 1 279 ? 3.267 -0.475 -11.990 1.00 94.50 279 TYR A N 1
ATOM 2167 C CA . TYR A 1 279 ? 4.322 -0.993 -11.119 1.00 94.50 279 TYR A CA 1
ATOM 2168 C C . TYR A 1 279 ? 5.112 -2.122 -11.782 1.00 94.50 279 TYR A C 1
ATOM 2170 O O . TYR A 1 279 ? 6.346 -2.100 -11.756 1.00 94.50 279 TYR A O 1
ATOM 2178 N N . ASP A 1 280 ? 4.441 -3.018 -12.509 1.00 96.38 280 ASP A N 1
ATOM 2179 C CA . ASP A 1 280 ? 5.112 -4.009 -13.351 1.00 96.38 280 ASP A CA 1
ATOM 2180 C C . ASP A 1 280 ? 5.748 -3.406 -14.599 1.00 96.38 280 ASP A C 1
ATOM 2182 O O . ASP A 1 280 ? 5.112 -2.719 -15.408 1.00 96.38 280 ASP A O 1
ATOM 2186 N N . ARG A 1 281 ? 7.029 -3.718 -14.792 1.00 95.81 281 ARG A N 1
ATOM 2187 C CA . ARG A 1 281 ? 7.792 -3.297 -15.970 1.00 95.81 281 ARG A CA 1
ATOM 2188 C C . ARG A 1 281 ? 8.634 -4.438 -16.507 1.00 95.81 281 ARG A C 1
ATOM 2190 O O . ARG A 1 281 ? 8.941 -5.403 -15.809 1.00 95.81 281 ARG A O 1
ATOM 2197 N N . MET A 1 282 ? 9.006 -4.316 -17.775 1.00 96.88 282 MET A N 1
ATOM 2198 C CA . MET A 1 282 ? 9.924 -5.229 -18.435 1.00 96.88 282 MET A CA 1
ATOM 2199 C C . MET A 1 282 ? 10.987 -4.403 -19.135 1.00 96.88 282 MET A C 1
ATOM 2201 O O . MET A 1 282 ? 10.680 -3.622 -20.026 1.00 96.88 282 MET A O 1
ATOM 2205 N N . TYR A 1 283 ? 12.230 -4.590 -18.728 1.00 96.69 283 TYR A N 1
ATOM 2206 C CA . TYR A 1 283 ? 13.395 -3.907 -19.250 1.00 96.69 283 TYR A CA 1
ATOM 2207 C C . TYR A 1 283 ? 14.269 -4.869 -20.042 1.00 96.69 283 TYR A C 1
ATOM 2209 O O . TYR A 1 283 ? 14.349 -6.054 -19.714 1.00 96.69 283 TYR A O 1
ATOM 2217 N N . CYS A 1 284 ? 14.977 -4.361 -21.044 1.00 96.50 284 CYS A N 1
ATOM 2218 C CA . CYS A 1 284 ? 15.986 -5.120 -21.770 1.00 96.50 284 CYS A CA 1
ATOM 2219 C C . CYS A 1 284 ? 17.286 -4.337 -21.945 1.00 96.50 284 CYS A C 1
ATOM 2221 O O . CYS A 1 284 ? 17.294 -3.109 -22.011 1.00 96.50 284 CYS A O 1
ATOM 2223 N N . SER A 1 285 ? 18.401 -5.054 -22.048 1.00 95.81 285 SER A N 1
ATOM 2224 C CA . SER A 1 285 ? 19.695 -4.457 -22.374 1.00 95.81 285 SER A CA 1
ATOM 2225 C C . SER A 1 285 ? 19.749 -3.943 -23.813 1.00 95.81 285 SER A C 1
ATOM 2227 O O . SER A 1 285 ? 18.946 -4.311 -24.671 1.00 95.81 285 SER A O 1
ATOM 2229 N N . ALA A 1 286 ? 20.761 -3.124 -24.103 1.00 93.75 286 ALA A N 1
ATOM 2230 C CA . ALA A 1 286 ? 20.989 -2.576 -25.436 1.00 93.75 286 ALA A CA 1
ATOM 2231 C C . ALA A 1 286 ? 21.315 -3.633 -26.511 1.00 93.75 286 ALA A C 1
ATOM 2233 O O . ALA A 1 286 ? 21.186 -3.340 -27.696 1.00 93.75 286 ALA A O 1
ATOM 2234 N N . SER A 1 287 ? 21.725 -4.849 -26.134 1.00 94.19 287 SER A N 1
ATOM 2235 C CA . SER A 1 287 ? 21.952 -5.963 -27.070 1.00 94.19 287 SER A CA 1
ATOM 2236 C C . SER A 1 287 ? 20.660 -6.642 -27.528 1.00 94.19 287 SER A C 1
ATOM 2238 O O . SER A 1 287 ? 20.680 -7.428 -28.476 1.00 94.19 287 SER A O 1
ATOM 2240 N N . LEU A 1 288 ? 19.533 -6.331 -26.887 1.00 95.19 288 LEU A N 1
ATOM 2241 C CA . LEU A 1 288 ? 18.215 -6.811 -27.259 1.00 95.19 288 LEU A CA 1
ATOM 2242 C C . LEU A 1 288 ? 17.376 -5.679 -27.861 1.00 95.19 288 LEU A C 1
ATOM 2244 O O . LEU A 1 288 ? 17.576 -4.483 -27.628 1.00 95.19 288 LEU A O 1
ATOM 2248 N N . HIS A 1 289 ? 16.414 -6.080 -28.678 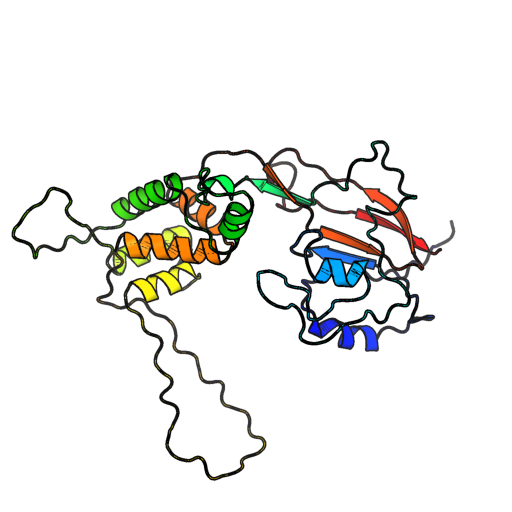1.00 95.12 289 HIS A N 1
ATOM 2249 C CA . HIS A 1 289 ? 15.397 -5.218 -29.245 1.00 95.12 289 HIS A CA 1
ATOM 2250 C C . HIS A 1 289 ? 14.023 -5.824 -28.956 1.00 95.12 289 HIS A C 1
ATOM 2252 O O . HIS A 1 289 ? 13.778 -6.968 -29.361 1.00 95.12 289 HIS A O 1
ATOM 2258 N N . PRO A 1 290 ? 13.119 -5.103 -28.270 1.00 95.38 290 PRO A N 1
ATOM 2259 C CA . PRO A 1 290 ? 11.726 -5.514 -28.188 1.00 95.38 290 PRO A CA 1
ATOM 2260 C C . PRO A 1 290 ? 11.146 -5.574 -29.602 1.00 95.38 290 PRO A C 1
ATOM 2262 O O . PRO A 1 290 ? 11.216 -4.609 -30.355 1.00 95.38 290 PRO A O 1
ATOM 2265 N N . PHE A 1 291 ? 10.605 -6.726 -29.975 1.00 94.06 291 PHE A N 1
ATOM 2266 C CA . PHE A 1 291 ? 9.983 -6.967 -31.275 1.00 94.06 291 PHE A CA 1
ATOM 2267 C C . PHE A 1 291 ? 8.465 -6.785 -31.219 1.00 94.06 291 PHE A C 1
ATOM 2269 O O . PHE A 1 291 ? 7.852 -6.295 -32.163 1.00 94.06 291 PHE A O 1
ATOM 2276 N N . ALA A 1 292 ? 7.856 -7.203 -30.112 1.00 93.31 292 ALA A N 1
ATOM 2277 C CA . ALA A 1 292 ? 6.427 -7.083 -29.875 1.00 93.31 292 ALA A CA 1
ATOM 2278 C C . ALA A 1 292 ? 6.172 -6.928 -28.378 1.00 93.31 292 ALA A C 1
ATOM 2280 O O . ALA A 1 292 ? 6.861 -7.556 -27.575 1.00 93.31 292 ALA A O 1
ATOM 2281 N N . VAL A 1 293 ? 5.158 -6.144 -28.026 1.00 93.56 293 VAL A N 1
ATOM 2282 C CA . VAL A 1 293 ? 4.638 -6.016 -26.662 1.00 93.56 293 VAL A CA 1
ATOM 2283 C C . VAL A 1 293 ? 3.131 -6.252 -26.682 1.00 93.56 293 VAL A C 1
ATOM 2285 O O . VAL A 1 293 ? 2.472 -5.957 -27.682 1.00 93.56 293 VAL A O 1
ATOM 2288 N N . LEU A 1 294 ? 2.597 -6.820 -25.606 1.00 92.88 294 LEU A N 1
ATOM 2289 C CA . LEU A 1 294 ? 1.165 -6.998 -25.399 1.00 92.88 294 LEU A CA 1
ATOM 2290 C C . LEU A 1 294 ? 0.688 -5.987 -24.357 1.00 92.88 294 LEU A C 1
ATOM 2292 O O . LEU A 1 294 ? 1.141 -6.020 -23.214 1.00 92.88 294 LEU A O 1
ATOM 2296 N N . ASP A 1 295 ? -0.235 -5.119 -24.763 1.00 90.19 295 ASP A N 1
ATOM 2297 C CA . ASP A 1 295 ? -0.932 -4.213 -23.856 1.00 90.19 295 ASP A CA 1
ATOM 2298 C C . ASP A 1 295 ? -2.139 -4.958 -23.256 1.00 90.19 295 ASP A C 1
ATOM 2300 O O . ASP A 1 295 ? -3.088 -5.294 -23.969 1.00 90.19 295 ASP A O 1
ATOM 2304 N N . THR A 1 296 ? -2.093 -5.228 -21.951 1.00 92.94 296 THR A N 1
ATOM 2305 C CA . THR A 1 296 ? -3.246 -5.720 -21.184 1.00 92.94 296 THR A CA 1
ATOM 2306 C C . THR A 1 296 ? -3.918 -4.534 -20.506 1.00 92.94 296 THR A C 1
ATOM 2308 O O . THR A 1 296 ? -3.232 -3.679 -19.952 1.00 92.94 296 THR A O 1
ATOM 2311 N N . VAL A 1 297 ? -5.248 -4.455 -20.566 1.00 93.75 297 VAL A N 1
ATOM 2312 C CA . VAL A 1 297 ? -6.021 -3.334 -20.016 1.00 93.75 297 VAL A CA 1
ATOM 2313 C C . VAL A 1 297 ? -7.257 -3.841 -19.284 1.00 93.75 297 VAL A C 1
ATOM 2315 O O . VAL A 1 297 ? -7.897 -4.795 -19.724 1.00 93.75 297 VAL A O 1
ATOM 2318 N N . SER A 1 298 ? -7.622 -3.160 -18.203 1.00 95.06 298 SER A N 1
ATOM 2319 C CA . SER A 1 298 ? -8.894 -3.335 -17.507 1.00 95.06 298 SER A CA 1
ATOM 2320 C C . SER A 1 298 ? -9.463 -1.960 -17.193 1.00 95.06 298 SER A C 1
ATOM 2322 O O . SER A 1 298 ? -8.722 -1.069 -16.805 1.00 95.06 298 SER A O 1
ATOM 2324 N N . THR A 1 299 ? -10.772 -1.789 -17.363 1.00 93.62 299 THR A N 1
ATOM 2325 C CA . THR A 1 299 ? -11.487 -0.548 -17.009 1.00 93.62 299 THR A CA 1
ATOM 2326 C C . THR A 1 299 ? -12.295 -0.698 -15.722 1.00 93.62 299 THR A C 1
ATOM 2328 O O . THR A 1 299 ? -13.144 0.135 -15.414 1.00 93.62 299 THR A O 1
ATOM 2331 N N . VAL A 1 300 ? -12.132 -1.825 -15.031 1.00 94.94 300 VAL A N 1
ATOM 2332 C CA . VAL A 1 300 ? -12.795 -2.138 -13.766 1.00 94.94 300 VAL A CA 1
ATOM 2333 C C . VAL A 1 300 ? -11.748 -2.642 -12.777 1.00 94.94 300 VAL A C 1
ATOM 2335 O O . VAL A 1 300 ? -10.754 -3.230 -13.217 1.00 94.94 300 VAL A O 1
ATOM 2338 N N . PRO A 1 301 ? -11.961 -2.460 -11.462 1.00 94.25 301 PRO A N 1
ATOM 2339 C CA . PRO A 1 301 ? -11.018 -2.935 -10.463 1.00 94.25 301 PRO A CA 1
ATOM 2340 C C . PRO A 1 301 ? -10.729 -4.433 -10.593 1.00 94.25 301 PRO A C 1
ATOM 2342 O O . PRO A 1 301 ? -11.614 -5.230 -10.925 1.00 94.25 301 PRO A O 1
ATOM 2345 N N . CYS A 1 302 ? -9.493 -4.810 -10.308 1.00 93.44 302 CYS A N 1
ATOM 2346 C CA . CYS A 1 302 ? -9.018 -6.178 -10.248 1.00 93.44 302 CYS A CA 1
ATOM 2347 C C . CYS A 1 302 ? -8.695 -6.575 -8.786 1.00 93.44 302 CYS A C 1
ATOM 2349 O O . CYS A 1 302 ? -8.393 -5.700 -7.971 1.00 93.44 302 CYS A O 1
ATOM 2351 N N . PRO A 1 303 ? -8.752 -7.873 -8.425 1.00 93.50 303 PRO A N 1
ATOM 2352 C CA . PRO A 1 303 ? -9.218 -8.987 -9.249 1.00 93.50 303 PRO A CA 1
ATOM 2353 C C . PRO A 1 303 ? -10.728 -8.908 -9.534 1.00 93.50 303 PRO A C 1
ATOM 2355 O O . PRO A 1 303 ? -11.511 -8.365 -8.757 1.00 93.50 303 PRO A O 1
ATOM 2358 N N . ASN A 1 304 ? -11.153 -9.468 -10.662 1.00 93.56 304 ASN A N 1
ATOM 2359 C CA . ASN A 1 304 ? -12.546 -9.538 -11.096 1.00 93.56 304 ASN A CA 1
ATOM 2360 C C . ASN A 1 304 ? -12.833 -10.868 -11.823 1.00 93.56 304 ASN A C 1
ATOM 2362 O O . ASN A 1 304 ? -12.092 -11.840 -11.710 1.00 93.56 304 ASN A O 1
ATOM 2366 N N . LYS A 1 305 ? -13.962 -10.960 -12.540 1.00 94.69 305 LYS A N 1
ATOM 2367 C CA . LYS A 1 305 ? -14.361 -12.197 -13.242 1.00 94.69 305 LYS A CA 1
ATOM 2368 C C . LYS A 1 305 ? -13.437 -12.569 -14.404 1.00 94.69 305 LYS A C 1
ATOM 2370 O O . LYS A 1 305 ? -13.398 -13.742 -14.768 1.00 94.69 305 LYS A O 1
ATOM 2375 N N . SER A 1 306 ? -12.783 -11.581 -15.007 1.00 95.44 306 SER A N 1
ATOM 2376 C CA . SER A 1 306 ? -11.878 -11.760 -16.142 1.00 95.44 306 SER A CA 1
ATOM 2377 C C . SER A 1 306 ? -10.426 -11.853 -15.682 1.00 95.44 306 SER A C 1
ATOM 2379 O O . SER A 1 306 ? -9.685 -12.678 -16.206 1.00 95.44 306 SER A O 1
ATOM 2381 N N . GLU A 1 307 ? -10.052 -11.058 -14.678 1.00 95.56 307 GLU A N 1
ATOM 2382 C CA . GLU A 1 307 ? -8.677 -10.937 -14.195 1.00 95.56 307 GLU A CA 1
ATOM 2383 C C . GLU A 1 307 ? -8.537 -11.494 -12.771 1.00 95.56 307 GLU A C 1
ATOM 2385 O O . GLU A 1 307 ? -9.133 -10.952 -11.840 1.00 95.56 307 GLU A O 1
ATOM 2390 N N . PRO A 1 308 ? -7.765 -12.573 -12.554 1.00 94.44 308 PRO A N 1
ATOM 2391 C CA . PRO A 1 308 ? -7.661 -13.221 -11.246 1.00 94.44 308 PRO A CA 1
ATOM 2392 C C . PRO A 1 308 ? -6.679 -12.534 -10.282 1.00 94.44 308 PRO A C 1
ATOM 2394 O O . PRO A 1 308 ? -6.609 -12.938 -9.123 1.00 94.44 308 PRO A O 1
ATOM 2397 N N . SER A 1 309 ? -5.919 -11.541 -10.749 1.00 94.69 309 SER A N 1
ATOM 2398 C CA . SER A 1 309 ? -4.971 -10.747 -9.958 1.00 94.69 309 SER A CA 1
ATOM 2399 C C . SER A 1 309 ? -5.341 -9.275 -10.062 1.00 94.69 309 SER A C 1
ATOM 2401 O O . SER A 1 309 ? -5.860 -8.853 -11.086 1.00 94.69 309 SER A O 1
ATOM 2403 N N . ASP A 1 310 ? -5.045 -8.514 -9.018 1.00 90.62 310 ASP A N 1
ATOM 2404 C CA . ASP A 1 310 ? -4.986 -7.046 -8.972 1.00 90.62 310 ASP A CA 1
ATOM 2405 C C . ASP A 1 310 ? -3.979 -6.426 -9.959 1.00 90.62 310 ASP A C 1
ATOM 2407 O O . ASP A 1 310 ? -4.197 -5.312 -10.444 1.00 90.62 310 ASP A O 1
ATOM 2411 N N . HIS A 1 311 ? -2.925 -7.167 -10.304 1.00 95.44 311 HIS A N 1
ATOM 2412 C CA . HIS A 1 311 ? -1.975 -6.798 -11.346 1.00 95.44 311 HIS A CA 1
ATOM 2413 C C . HIS A 1 311 ? -2.338 -7.392 -12.721 1.00 95.44 311 HIS A C 1
ATOM 2415 O O . HIS A 1 311 ? -2.653 -8.576 -12.856 1.00 95.44 311 HIS A O 1
ATOM 2421 N N . LEU A 1 312 ? -2.239 -6.578 -13.771 1.00 96.56 312 LEU A N 1
ATOM 2422 C CA . LEU A 1 312 ? -2.399 -6.977 -15.164 1.00 96.56 312 LEU A CA 1
ATOM 2423 C C . LEU A 1 312 ? -1.071 -7.507 -15.734 1.00 96.56 312 LEU A C 1
ATOM 2425 O O . LEU A 1 312 ? -0.020 -6.885 -15.556 1.00 96.56 312 LEU A O 1
ATOM 2429 N N . PRO A 1 313 ? -1.090 -8.628 -16.476 1.00 95.75 313 PRO A N 1
ATOM 2430 C CA . PRO A 1 313 ? 0.121 -9.218 -17.028 1.00 95.75 313 PRO A CA 1
ATOM 2431 C C . PRO A 1 313 ? 0.768 -8.329 -18.093 1.00 95.75 313 PRO A C 1
ATOM 2433 O O . PRO A 1 313 ? 0.111 -7.848 -19.019 1.00 95.75 313 PRO A O 1
ATOM 2436 N N . ILE A 1 314 ? 2.095 -8.221 -18.023 1.00 94.81 314 ILE A N 1
ATOM 2437 C CA . ILE A 1 314 ? 2.935 -7.662 -19.085 1.00 94.81 314 ILE A CA 1
ATOM 2438 C C . ILE A 1 314 ? 3.599 -8.785 -19.883 1.00 94.81 314 ILE A C 1
ATOM 2440 O O . ILE A 1 314 ? 4.095 -9.763 -19.320 1.00 94.81 314 ILE A O 1
ATOM 2444 N N . ALA A 1 315 ? 3.648 -8.647 -21.207 1.00 95.62 315 ALA A N 1
ATOM 2445 C CA . ALA A 1 315 ? 4.356 -9.592 -22.061 1.00 95.62 315 ALA A CA 1
ATOM 2446 C C . ALA A 1 315 ? 5.060 -8.878 -23.213 1.00 95.62 315 ALA A C 1
ATOM 2448 O O . ALA A 1 315 ? 4.507 -7.972 -23.836 1.00 95.62 315 ALA A O 1
ATOM 2449 N N . ALA A 1 316 ? 6.273 -9.329 -23.525 1.00 95.88 316 ALA A N 1
ATOM 2450 C CA . ALA A 1 316 ? 7.021 -8.866 -24.680 1.00 95.88 316 ALA A CA 1
ATOM 2451 C C . ALA A 1 316 ? 7.848 -9.999 -25.299 1.00 95.88 316 ALA A C 1
ATOM 2453 O O . ALA A 1 316 ? 8.205 -10.976 -24.640 1.00 95.88 316 ALA A O 1
ATOM 2454 N N . SER A 1 317 ? 8.157 -9.850 -26.583 1.00 95.94 317 SER A N 1
ATOM 2455 C CA . SER A 1 317 ? 9.092 -10.690 -27.326 1.00 95.94 317 SER A CA 1
ATOM 2456 C C . SER A 1 317 ? 10.315 -9.865 -27.691 1.00 95.94 317 SER A C 1
ATOM 2458 O O . SER A 1 317 ? 10.178 -8.718 -28.106 1.00 95.94 317 SER A O 1
ATOM 2460 N N . PHE A 1 318 ? 11.498 -10.471 -27.621 1.00 95.88 318 PHE A N 1
ATOM 2461 C CA . PHE A 1 318 ? 12.773 -9.808 -27.893 1.00 95.88 318 PHE A CA 1
ATOM 2462 C C . PHE A 1 318 ? 13.539 -10.532 -28.993 1.00 95.88 318 PHE A C 1
ATOM 2464 O O . PHE A 1 318 ? 13.450 -11.754 -29.128 1.00 95.88 318 PHE A O 1
ATOM 2471 N N . VAL A 1 319 ? 14.323 -9.778 -29.754 1.00 95.38 319 VAL A N 1
ATOM 2472 C CA . VAL A 1 319 ? 15.311 -10.304 -30.699 1.00 95.38 319 VAL A CA 1
ATOM 2473 C C . VAL A 1 319 ? 16.679 -9.689 -30.401 1.00 95.38 319 VAL A C 1
ATOM 2475 O O . VAL A 1 319 ? 16.732 -8.542 -29.957 1.00 95.38 319 VAL A O 1
ATOM 2478 N N . PRO A 1 320 ? 17.791 -10.413 -30.612 1.00 94.38 320 PRO A N 1
ATOM 2479 C CA . PRO A 1 320 ? 19.118 -9.807 -30.563 1.00 94.38 320 PRO A CA 1
ATOM 2480 C C . PRO A 1 320 ? 19.251 -8.681 -31.594 1.00 94.38 320 PRO A C 1
ATOM 2482 O O . PRO A 1 320 ? 18.672 -8.777 -32.680 1.00 94.38 320 PRO A O 1
ATOM 2485 N N . ARG A 1 321 ? 20.012 -7.641 -31.249 1.00 89.12 321 ARG A N 1
ATOM 2486 C CA . ARG A 1 321 ? 20.438 -6.599 -32.192 1.00 89.12 321 ARG A CA 1
ATOM 2487 C C . ARG A 1 321 ? 21.596 -7.053 -33.077 1.00 89.12 321 ARG A C 1
ATOM 2489 O O . ARG A 1 321 ? 22.389 -7.919 -32.642 1.00 89.12 321 ARG A O 1
#

Sequence (321 aa):
MTRANLNSFIFSHLIHPPTYHSLISHIIEKDPKSPNLIVCGDFNGGPECGAVKYIEEGFISPDFIEDGEPVTSKLKESPLSLPLLDAMNVPEIQRKDKNPPPPTLVVPELISLLVEIDESLSEEDRKTAYENPCLSKDAKERLERIYRRYATFSSSSSEQQTTDDATTMNISDVERWLIDINGRVGRGSEFRNAAKEMGWVEPVDVEDEALSDGESKGGGGAKKEKARIVLPQDGILSLEGFVNVYESELREGKFWGIAHDLAVMGEALPDAGVFESRYDRMYCSASLHPFAVLDTVSTVPCPNKSEPSDHLPIAASFVPR

InterPro domains:
  IPR036691 Endonuclease/exonuclease/phosphatase superfamily [SSF56219] (9-318)

Foldseek 3Di:
DDDDPDPADEDEDDDDPPCPVVVLVPDDAPDSQFGFHKYWYFQVDACLRQVVCCQQVQKAAQPRDDLNHRPDPHIDGHSHPHHWDFLQPDPVADDVVPDHAFFFFKAFPQCVQFFAQPPPDDPVVSVCCLSQTAGHPLLLVLLLVLQVVLQDDFPPPDPDDDPDRQGWHAPVSLQVLCCLLPVGAQDDLLNVLQQVLQPDDFPPPPPPPPDPDDDDPDDPPDPPDRDRRDRDNGGIQGSVSSSVSVSVCVSVVNSVSSQSSSVSSPNHTDGPFIDGHHRITMITGPQKHWPDWDRDDDRGAPPDPVHPDSTDDIDTDIDGD

Organism: NCBI:txid49249

Radius of gyration: 26.03 Å; chains: 1; bounding box: 64×50×80 Å